Protein AF-A0A0F2RIY2-F1 (afdb_monomer_lite)

Foldseek 3Di:
DAEEEEDDPVCVVVLVVLVCVLLVDDGFYWYQDPVRWIWTQDAPDPPGDGDTDTDDDPDAQLYEYAYEDPTDDDDDDPVRQYHYDDNVVLSVVRPPDDPPCSLLSVLVSRDGALVVLVVLVPDAFAELVRQDQQAAEEEEEAPLLCRLLVLLLVCQQSVHASQRHYHYHYQCSCSRVVSDPRYLAYAYGDEQVLVVLVLVVVLQVLVCVVVPPPARPANASVSCVVVPVLCPQLVDVSNPNLPVVVSVCVCVSNVHHYDYLVVCLVPVLVVVVVRCVSSSYDTDSVSSVVSCVCSPLVRVCVNQCPDPGPSVVCVVSVSRDPSDGPPSVVGDDPVSVVCCCVSNVVVCVVVVNNVD

Structure (mmCIF, N/CA/C/O backbone):
data_AF-A0A0F2RIY2-F1
#
_entry.id   AF-A0A0F2RIY2-F1
#
loop_
_atom_site.group_PDB
_atom_site.id
_atom_site.type_symbol
_atom_site.label_atom_id
_atom_site.label_alt_id
_atom_site.label_comp_id
_atom_site.label_asym_id
_atom_site.label_entity_id
_atom_site.label_seq_id
_ato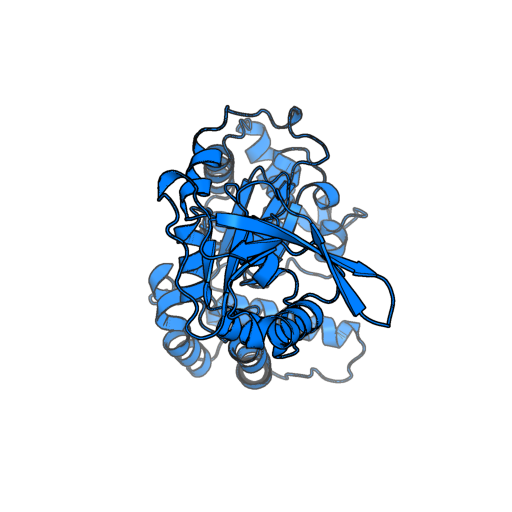m_site.pdbx_PDB_ins_code
_atom_site.Cartn_x
_atom_site.Cartn_y
_atom_site.Cartn_z
_atom_site.occupancy
_atom_site.B_iso_or_equiv
_atom_site.auth_seq_id
_atom_site.auth_comp_id
_atom_site.auth_asym_id
_atom_site.auth_atom_id
_atom_site.pdbx_PDB_model_num
ATOM 1 N N . MET A 1 1 ? 6.323 10.392 25.628 1.00 63.00 1 MET A N 1
ATOM 2 C CA . MET A 1 1 ? 7.586 10.247 24.893 1.00 63.00 1 MET A CA 1
ATOM 3 C C . MET A 1 1 ? 8.475 11.465 25.078 1.00 63.00 1 MET A C 1
ATOM 5 O O . MET A 1 1 ? 8.542 12.361 24.239 1.00 63.00 1 MET A O 1
ATOM 9 N N . ASN A 1 2 ? 9.140 11.476 26.222 1.00 77.25 2 ASN A N 1
ATOM 10 C CA . ASN A 1 2 ? 10.294 12.297 26.526 1.00 77.25 2 ASN A CA 1
ATOM 11 C C . ASN A 1 2 ? 11.551 11.587 26.002 1.00 77.25 2 ASN A C 1
ATOM 13 O O . ASN A 1 2 ? 11.594 10.355 25.934 1.00 77.25 2 ASN A O 1
ATOM 17 N N . ILE A 1 3 ? 12.571 12.364 25.642 1.00 78.56 3 ILE A N 1
ATOM 18 C CA . ILE A 1 3 ? 13.894 11.821 25.330 1.00 78.56 3 ILE A CA 1
ATOM 19 C C . ILE A 1 3 ? 14.746 11.976 26.581 1.00 78.56 3 ILE A C 1
ATOM 21 O O . ILE A 1 3 ? 15.060 13.091 27.008 1.00 78.56 3 ILE A O 1
ATOM 25 N N . TYR A 1 4 ? 15.107 10.836 27.145 1.00 84.12 4 TYR A N 1
ATOM 26 C CA . TYR A 1 4 ? 16.127 10.716 28.158 1.00 84.12 4 TYR A CA 1
ATOM 27 C C . TYR A 1 4 ? 17.476 10.428 27.500 1.00 84.12 4 TYR A C 1
ATOM 29 O O . TYR A 1 4 ? 17.550 9.864 26.405 1.00 84.12 4 TYR A O 1
ATOM 37 N N . PHE A 1 5 ? 18.564 10.782 28.167 1.00 86.56 5 PHE A N 1
ATOM 38 C CA . PHE A 1 5 ? 19.889 10.360 27.743 1.00 86.56 5 PHE A CA 1
ATOM 39 C C . PHE A 1 5 ? 20.813 10.106 28.933 1.00 86.56 5 PHE A C 1
ATOM 41 O O . PHE A 1 5 ? 20.661 10.708 29.997 1.00 86.56 5 PHE A O 1
ATOM 48 N N . VAL A 1 6 ? 21.780 9.219 28.725 1.00 86.06 6 VAL A N 1
ATOM 49 C CA . VAL A 1 6 ? 22.898 8.950 29.628 1.00 86.06 6 VAL A CA 1
ATOM 50 C C . VAL A 1 6 ? 24.172 9.276 28.870 1.00 86.06 6 VAL A C 1
ATOM 52 O O . VAL A 1 6 ? 24.377 8.798 27.754 1.00 86.06 6 VAL A O 1
ATOM 55 N N . ALA A 1 7 ? 25.010 10.116 29.460 1.00 86.50 7 ALA A N 1
ATOM 56 C CA . ALA A 1 7 ? 26.293 10.500 28.896 1.00 86.50 7 ALA A CA 1
ATOM 57 C C . ALA A 1 7 ? 27.305 10.741 30.024 1.00 86.50 7 ALA A C 1
ATOM 59 O O . ALA A 1 7 ? 26.889 11.217 31.094 1.00 86.50 7 ALA A O 1
ATOM 60 N N . PRO A 1 8 ? 28.601 10.476 29.781 1.00 85.69 8 PRO A N 1
ATOM 61 C CA . PRO A 1 8 ? 29.679 10.938 30.651 1.00 85.69 8 PRO A CA 1
ATOM 62 C C . PRO A 1 8 ? 29.600 12.459 30.864 1.00 85.69 8 PRO A C 1
ATOM 64 O O . PRO A 1 8 ? 29.191 13.193 29.958 1.00 85.69 8 PRO A O 1
ATOM 67 N N . ASP A 1 9 ? 29.948 12.942 32.061 1.00 83.38 9 ASP A N 1
ATOM 68 C CA . ASP A 1 9 ? 29.874 14.375 32.402 1.00 83.38 9 ASP A CA 1
ATOM 69 C C . ASP A 1 9 ? 30.712 15.247 31.456 1.00 83.38 9 ASP A C 1
ATOM 71 O O . ASP A 1 9 ? 30.283 16.325 31.040 1.00 83.38 9 ASP A O 1
ATOM 75 N N . ASP A 1 10 ? 31.883 14.755 31.063 1.00 85.00 10 ASP A N 1
ATOM 76 C CA . ASP A 1 10 ? 32.810 15.416 30.148 1.00 85.00 10 ASP A CA 1
ATOM 77 C C . ASP A 1 10 ? 32.304 15.450 28.694 1.00 85.00 10 ASP A C 1
ATOM 79 O O . ASP A 1 10 ? 32.642 16.367 27.943 1.00 85.00 10 ASP A O 1
ATOM 83 N N . GLU A 1 11 ? 31.412 14.534 28.305 1.00 83.50 11 GLU A N 1
ATOM 84 C CA . GLU A 1 11 ? 30.790 14.502 26.974 1.00 83.50 11 GLU A CA 1
ATOM 85 C C . GLU A 1 11 ? 29.433 15.220 26.889 1.00 83.50 11 GLU A C 1
ATOM 87 O O . GLU A 1 11 ? 28.883 15.385 25.792 1.00 83.50 11 GLU A O 1
ATOM 92 N N . LEU A 1 12 ? 28.878 15.674 28.018 1.00 82.25 12 LEU A N 1
ATOM 93 C CA . LEU A 1 12 ? 27.508 16.187 28.117 1.00 82.25 12 LEU A CA 1
ATOM 94 C C . LEU A 1 12 ? 27.183 17.251 27.055 1.00 82.25 12 LEU A C 1
ATOM 96 O O . LEU A 1 12 ? 26.175 17.169 26.350 1.00 82.25 12 LEU A O 1
ATOM 100 N N . HIS A 1 13 ? 28.065 18.235 26.895 1.00 80.69 13 HIS A N 1
ATOM 101 C CA . HIS A 1 13 ? 27.893 19.328 25.939 1.00 80.69 13 HIS A CA 1
ATOM 102 C C . HIS A 1 13 ? 27.889 18.845 24.476 1.00 80.69 13 HIS A C 1
ATOM 104 O O . HIS A 1 13 ? 27.082 19.315 23.668 1.00 80.69 13 HIS A O 1
ATOM 110 N N . VAL A 1 14 ? 28.738 17.867 24.136 1.00 82.19 14 VAL A N 1
ATOM 111 C CA . VAL A 1 14 ? 28.813 17.264 22.796 1.00 82.19 14 VAL A CA 1
ATOM 112 C C . VAL A 1 14 ? 27.545 16.473 22.499 1.00 82.19 14 VAL A C 1
ATOM 114 O O . VAL A 1 14 ? 26.964 16.607 21.419 1.00 82.19 14 VAL A O 1
ATOM 117 N N . VAL A 1 15 ? 27.095 15.659 23.455 1.00 82.44 15 VAL A N 1
ATOM 118 C CA . VAL A 1 15 ? 25.881 14.847 23.328 1.00 82.44 15 VAL A CA 1
ATOM 119 C C . VAL A 1 15 ? 24.657 15.732 23.116 1.00 82.44 15 VAL A C 1
ATOM 121 O O . VAL A 1 15 ? 23.913 15.525 22.155 1.00 82.44 15 VAL A O 1
ATOM 124 N N . LEU A 1 16 ? 24.487 16.771 23.934 1.00 81.62 16 LEU A N 1
ATOM 125 C CA . LEU A 1 16 ? 23.381 17.722 23.806 1.00 81.62 16 LEU A CA 1
ATOM 126 C C . LEU A 1 16 ? 23.384 18.433 22.448 1.00 81.62 16 LEU A C 1
ATOM 128 O O . LEU A 1 16 ? 22.344 18.516 21.787 1.00 81.62 16 LEU A O 1
ATOM 132 N N . ALA A 1 17 ? 24.553 18.896 21.991 1.00 79.88 17 ALA A N 1
ATOM 133 C CA . ALA A 1 17 ? 24.694 19.524 20.680 1.00 79.88 17 ALA A CA 1
ATOM 134 C C . ALA A 1 17 ? 24.293 18.568 19.542 1.00 79.88 17 ALA A C 1
ATOM 136 O O . ALA A 1 17 ? 23.585 18.970 18.614 1.00 79.88 17 ALA A O 1
ATOM 137 N N . ARG A 1 18 ? 24.679 17.288 19.635 1.00 80.88 18 ARG A N 1
ATOM 138 C CA . ARG A 1 18 ? 24.324 16.259 18.647 1.00 80.88 18 ARG A CA 1
ATOM 139 C C . ARG A 1 18 ? 22.831 15.941 18.651 1.00 80.88 18 ARG A C 1
ATOM 141 O O . ARG A 1 18 ? 22.234 15.906 17.576 1.00 80.88 18 ARG A O 1
ATOM 148 N N . ILE A 1 19 ? 22.219 15.742 19.823 1.00 78.12 19 ILE A N 1
ATOM 149 C CA . ILE A 1 19 ? 20.773 15.480 19.934 1.00 78.12 19 ILE A CA 1
ATOM 150 C C . ILE A 1 19 ? 19.999 16.641 19.310 1.00 78.12 19 ILE A C 1
ATOM 152 O O . ILE A 1 19 ? 19.115 16.426 18.483 1.00 78.12 19 ILE A O 1
ATOM 156 N N . ARG A 1 20 ? 20.375 17.883 19.628 1.00 73.06 20 ARG A N 1
ATOM 157 C CA . ARG A 1 20 ? 19.725 19.072 19.072 1.00 73.06 20 ARG A CA 1
ATOM 158 C C . ARG A 1 20 ? 19.886 19.169 17.560 1.00 73.06 20 ARG A C 1
ATOM 160 O O . ARG A 1 20 ? 18.904 19.409 16.859 1.00 73.06 20 ARG A O 1
ATOM 167 N N . SER A 1 21 ? 21.104 18.968 17.059 1.00 74.69 21 SER A N 1
ATOM 168 C CA . SER A 1 21 ? 21.373 19.004 15.621 1.00 74.69 21 SER A CA 1
ATOM 169 C C . SER A 1 21 ? 20.563 17.954 14.859 1.00 74.69 21 SER A C 1
ATOM 171 O O . SER A 1 21 ? 20.193 18.201 13.715 1.00 74.69 21 SER A O 1
ATOM 173 N N . ALA A 1 22 ? 20.293 16.801 15.472 1.00 68.81 22 ALA A N 1
ATOM 174 C CA . ALA A 1 22 ? 19.518 15.728 14.860 1.00 68.81 22 ALA A CA 1
ATOM 175 C C . ALA A 1 22 ? 17.999 15.948 14.959 1.00 68.81 22 ALA A C 1
ATOM 177 O O . ALA A 1 22 ? 17.273 15.668 14.009 1.00 68.81 22 ALA A O 1
ATOM 178 N N . VAL A 1 23 ? 17.502 16.434 16.100 1.00 69.06 23 VAL A N 1
ATOM 179 C CA . VAL A 1 23 ? 16.058 16.511 16.385 1.00 69.06 23 VAL A CA 1
ATOM 180 C C . VAL A 1 23 ? 15.434 17.830 15.897 1.00 69.06 23 VAL A C 1
ATOM 182 O O . VAL A 1 23 ? 14.224 17.892 15.679 1.00 69.06 23 VAL A O 1
ATOM 185 N N . GLY A 1 24 ? 16.232 18.880 15.674 1.00 59.81 24 GLY A N 1
ATOM 186 C CA . GLY A 1 24 ? 15.825 20.131 15.013 1.00 59.81 24 GLY A CA 1
ATOM 187 C C . GLY A 1 24 ? 14.912 21.067 15.823 1.00 59.81 24 GLY A C 1
ATOM 188 O O . GLY A 1 24 ? 14.848 22.255 15.518 1.00 59.81 24 GLY A O 1
ATOM 189 N N . VAL A 1 25 ? 14.241 20.570 16.867 1.00 60.16 25 VAL A N 1
ATOM 190 C CA . VAL A 1 25 ? 13.490 21.353 17.870 1.00 60.16 25 VAL A CA 1
ATOM 191 C C . VAL A 1 25 ? 14.278 21.478 19.179 1.00 60.16 25 VAL A C 1
ATOM 193 O O . VAL A 1 25 ? 15.332 20.866 19.334 1.00 60.16 25 VAL A O 1
ATOM 196 N N . HIS A 1 26 ? 13.773 22.285 20.117 1.00 62.69 26 HIS A N 1
ATOM 197 C CA . HIS A 1 26 ? 14.214 22.342 21.515 1.00 62.69 26 HIS A CA 1
ATOM 198 C C . HIS A 1 26 ? 13.363 21.380 22.371 1.00 62.69 26 HIS A C 1
ATOM 200 O O . HIS A 1 26 ? 12.489 21.852 23.099 1.00 62.69 26 HIS A O 1
ATOM 206 N N . PRO A 1 27 ? 13.505 20.041 22.260 1.00 64.19 27 PRO A N 1
ATOM 207 C CA . PRO A 1 27 ? 12.789 19.156 23.163 1.00 64.19 27 PRO A CA 1
ATOM 208 C C . PRO A 1 27 ? 13.292 19.388 24.589 1.00 64.19 27 PRO A C 1
ATOM 210 O O . PRO A 1 27 ? 14.480 19.635 24.803 1.00 64.19 27 PRO A O 1
ATOM 213 N N . THR A 1 28 ? 12.400 19.264 25.566 1.00 70.06 28 THR A N 1
ATOM 214 C CA . THR A 1 28 ? 12.807 19.090 26.959 1.00 70.06 28 THR A CA 1
ATOM 215 C C . THR A 1 28 ? 13.590 17.781 27.049 1.00 70.06 28 THR A C 1
ATOM 217 O O . THR A 1 28 ? 13.008 16.701 26.939 1.00 70.06 28 THR A O 1
ATOM 220 N N . LEU A 1 29 ? 14.913 17.877 27.178 1.00 78.00 29 LEU A N 1
ATOM 221 C CA . LEU A 1 29 ? 15.785 16.722 27.357 1.00 78.00 29 LEU A CA 1
ATOM 222 C C . LEU A 1 29 ? 15.899 16.408 28.842 1.00 78.00 29 LEU A C 1
ATOM 224 O O . LEU A 1 29 ? 15.966 17.315 29.675 1.00 78.00 29 LEU A O 1
ATOM 228 N N . ARG A 1 30 ? 15.915 15.116 29.159 1.00 82.69 30 ARG A N 1
ATOM 229 C CA . ARG A 1 30 ? 16.063 14.628 30.528 1.00 82.69 30 ARG A CA 1
ATOM 230 C C . ARG A 1 30 ? 17.347 13.818 30.625 1.00 82.69 30 ARG A C 1
ATOM 232 O O . ARG A 1 30 ? 17.564 12.918 29.820 1.00 82.69 30 ARG A O 1
ATOM 239 N N . ARG A 1 31 ? 18.224 14.128 31.569 1.00 83.81 31 ARG A N 1
ATOM 240 C CA . ARG A 1 31 ? 19.428 13.325 31.799 1.00 83.81 31 ARG A CA 1
ATOM 241 C C . ARG A 1 31 ? 19.140 12.289 32.877 1.00 83.81 31 ARG A C 1
ATOM 243 O O . ARG A 1 31 ? 18.473 12.603 33.858 1.00 83.81 31 ARG A O 1
ATOM 250 N N . ILE A 1 32 ? 19.625 11.066 32.690 1.00 80.81 32 ILE A N 1
ATOM 251 C CA . ILE A 1 32 ? 19.684 10.054 33.748 1.00 80.81 32 ILE A CA 1
ATOM 252 C C . ILE A 1 32 ? 21.134 9.979 34.214 1.00 80.81 32 ILE A C 1
ATOM 254 O O . ILE A 1 32 ? 22.044 9.785 33.405 1.00 80.81 32 ILE A O 1
ATOM 258 N N . THR A 1 33 ? 21.334 10.169 35.511 1.00 77.31 33 THR A N 1
ATOM 259 C CA . THR A 1 33 ? 22.638 10.043 36.167 1.00 77.31 33 THR A CA 1
ATOM 260 C C . THR A 1 33 ? 22.757 8.686 36.863 1.00 77.31 33 THR A C 1
ATOM 262 O O . THR A 1 33 ? 21.753 8.013 37.102 1.00 77.31 33 THR A O 1
ATOM 265 N N . LEU A 1 34 ? 23.983 8.294 37.222 1.00 65.69 34 LEU A N 1
ATOM 266 C CA . LEU A 1 34 ? 24.271 7.066 37.982 1.00 65.69 34 LEU A CA 1
ATOM 267 C C . LEU A 1 34 ? 23.514 6.991 39.318 1.00 65.69 34 LEU A C 1
ATOM 269 O O . LEU A 1 34 ? 23.176 5.909 39.779 1.00 65.69 34 LEU A O 1
ATOM 273 N N . CYS A 1 35 ? 23.185 8.138 39.913 1.00 64.19 35 CYS A N 1
ATOM 274 C CA . CYS A 1 35 ? 22.426 8.213 41.160 1.00 64.19 35 CYS A CA 1
ATOM 275 C C . CYS A 1 35 ? 20.901 8.124 40.955 1.00 64.19 35 CYS A C 1
ATOM 277 O O . CYS A 1 35 ? 20.154 8.449 41.874 1.00 64.19 35 CYS A O 1
ATOM 279 N N . ALA A 1 36 ? 20.431 7.763 39.751 1.00 56.34 36 ALA A N 1
ATOM 280 C CA . ALA A 1 36 ? 19.021 7.788 39.346 1.00 56.34 36 ALA A CA 1
ATOM 281 C C . ALA A 1 36 ? 18.339 9.165 39.497 1.00 56.34 36 ALA A C 1
ATOM 283 O O . ALA A 1 36 ? 17.114 9.271 39.461 1.00 56.34 36 ALA A O 1
ATOM 284 N N . ILE A 1 37 ? 19.125 10.241 39.617 1.00 55.78 37 ILE A N 1
ATOM 285 C CA . ILE A 1 37 ? 18.607 11.606 39.606 1.00 55.78 37 ILE A CA 1
ATOM 286 C C . ILE A 1 37 ? 18.277 11.930 38.155 1.00 55.78 37 ILE A C 1
ATOM 288 O O . ILE A 1 37 ? 19.155 11.915 37.283 1.00 55.78 37 ILE A O 1
ATOM 292 N N . HIS A 1 38 ? 17.000 12.190 37.901 1.00 60.84 38 HIS A N 1
ATOM 293 C CA . HIS A 1 38 ? 16.549 12.702 36.624 1.00 60.84 38 HIS A CA 1
ATOM 294 C C . HIS A 1 38 ? 16.730 14.217 36.634 1.00 60.84 38 HIS A C 1
ATOM 296 O O . HIS A 1 38 ? 16.168 14.914 37.477 1.00 60.84 38 HIS A O 1
ATOM 302 N N . GLU A 1 39 ? 17.490 14.734 35.682 1.00 68.06 39 GLU A N 1
ATOM 303 C CA . GLU A 1 39 ? 17.729 16.168 35.552 1.00 68.06 39 GLU A CA 1
ATOM 304 C C . GLU A 1 39 ? 16.980 16.704 34.334 1.00 68.06 39 GLU A C 1
ATOM 306 O O . GLU A 1 39 ? 17.072 16.127 33.246 1.00 68.06 39 GLU A O 1
ATOM 311 N N . TYR A 1 40 ? 16.267 17.823 34.467 1.00 57.59 40 TYR A N 1
ATOM 312 C CA . TYR A 1 40 ? 15.877 18.590 33.285 1.00 57.59 40 TYR A CA 1
ATOM 313 C C . TYR A 1 40 ? 17.084 19.344 32.758 1.00 57.59 40 TYR A C 1
ATOM 315 O O . TYR A 1 40 ? 17.776 20.014 33.518 1.00 57.59 40 TYR A O 1
ATOM 323 N N . VAL A 1 41 ? 17.273 19.297 31.444 1.00 60.44 41 VAL A N 1
ATOM 324 C CA . VAL A 1 41 ? 18.208 20.171 30.744 1.00 60.44 41 VAL A CA 1
ATOM 325 C C . VAL A 1 41 ? 17.385 21.246 30.044 1.00 60.44 41 VAL A C 1
ATOM 327 O O . VAL A 1 41 ? 16.828 21.016 28.966 1.00 60.44 41 VAL A O 1
ATOM 330 N N . VAL A 1 42 ? 17.276 22.418 30.676 1.00 58.97 42 VAL A N 1
ATOM 331 C CA . VAL A 1 42 ? 16.652 23.603 30.067 1.00 58.97 42 VAL A CA 1
ATOM 332 C C . VAL A 1 42 ? 17.748 24.474 29.464 1.00 58.97 42 VAL A C 1
ATOM 334 O O . VAL A 1 42 ? 18.775 24.720 30.095 1.00 58.97 42 VAL A O 1
ATOM 337 N N . TRP A 1 43 ? 17.546 24.905 28.219 1.00 60.97 43 TRP A N 1
ATOM 338 C CA . TRP A 1 43 ? 18.510 25.718 27.479 1.00 60.97 43 TRP A CA 1
ATOM 339 C C . TRP A 1 43 ? 17.940 27.118 27.260 1.00 60.97 43 TRP A C 1
ATOM 341 O O . TRP A 1 43 ? 16.990 27.282 26.490 1.00 60.97 43 TRP A O 1
ATOM 351 N N . GLU A 1 44 ? 18.519 28.127 27.910 1.00 55.91 44 GLU A N 1
ATOM 352 C CA . GLU A 1 44 ? 18.109 29.520 27.714 1.00 55.91 44 GLU A CA 1
ATOM 353 C C . GLU A 1 44 ? 18.926 30.198 26.598 1.00 55.91 44 GLU A C 1
ATOM 355 O O . GLU A 1 44 ? 20.144 30.378 26.681 1.00 55.91 44 GLU A O 1
ATOM 360 N N . GLY A 1 45 ? 18.234 30.606 25.528 1.00 56.34 45 GLY A N 1
ATOM 361 C CA . GLY A 1 45 ? 18.763 31.503 24.495 1.00 56.34 45 GLY A CA 1
ATOM 362 C C . GLY A 1 45 ? 19.847 30.923 23.573 1.00 56.34 45 GLY A C 1
ATOM 363 O O . GLY A 1 45 ? 20.173 29.741 23.594 1.00 56.34 45 GLY A O 1
ATOM 364 N N . ARG A 1 46 ? 20.414 31.773 22.702 1.00 51.41 46 ARG A N 1
ATOM 365 C CA . ARG A 1 46 ? 21.491 31.408 21.749 1.00 51.41 46 ARG A CA 1
ATOM 366 C C . ARG A 1 46 ? 22.889 31.309 22.399 1.00 51.41 46 ARG A C 1
ATOM 368 O O . ARG A 1 46 ? 23.862 31.148 21.672 1.00 51.41 46 ARG A O 1
ATOM 375 N N . GLY A 1 47 ? 22.975 31.384 23.731 1.00 56.81 47 GLY A N 1
ATOM 376 C CA . GLY A 1 47 ? 24.223 31.409 24.511 1.00 56.81 47 GLY A CA 1
ATOM 377 C C . GLY A 1 47 ? 24.388 30.283 25.541 1.00 56.81 47 GLY A C 1
ATOM 378 O O . GLY A 1 47 ? 25.456 30.179 26.127 1.00 56.81 47 GLY A O 1
ATOM 379 N N . GLY A 1 48 ? 23.382 29.419 25.723 1.00 56.41 48 GLY A N 1
ATOM 380 C CA . GLY A 1 48 ? 23.564 28.065 26.246 1.00 56.41 48 GLY A CA 1
ATOM 381 C C . GLY A 1 48 ? 23.994 27.920 27.701 1.00 56.41 48 GLY A C 1
ATOM 382 O O . GLY A 1 48 ? 24.927 27.170 27.977 1.00 56.41 48 GLY A O 1
ATOM 383 N N . ILE A 1 49 ? 23.277 28.544 28.634 1.00 55.03 49 ILE A N 1
ATOM 384 C CA . ILE A 1 49 ? 23.317 28.065 30.018 1.00 55.03 49 ILE A CA 1
ATOM 385 C C . ILE A 1 49 ? 22.440 26.812 30.085 1.00 55.03 49 ILE A C 1
ATOM 387 O O . ILE A 1 49 ? 21.252 26.854 29.762 1.00 55.03 49 ILE A O 1
ATOM 391 N N . VAL A 1 50 ? 23.057 25.686 30.446 1.00 60.03 50 VAL A N 1
ATOM 392 C CA . VAL A 1 50 ? 22.350 24.458 30.811 1.00 60.03 50 VAL A CA 1
ATOM 393 C C . VAL A 1 50 ? 21.925 24.617 32.262 1.00 60.03 50 VAL A C 1
ATOM 395 O O . VAL A 1 50 ? 22.767 24.567 33.156 1.00 60.03 50 VAL A O 1
ATOM 398 N N . GLN A 1 51 ? 20.634 24.828 32.499 1.00 63.38 51 GLN A N 1
ATOM 399 C CA . GLN A 1 51 ? 20.106 24.724 33.851 1.00 63.38 51 GLN A CA 1
ATOM 400 C C . GLN A 1 51 ? 19.742 23.267 34.111 1.00 63.38 51 GLN A C 1
ATOM 402 O O . GLN A 1 51 ? 18.899 22.703 33.411 1.00 63.38 51 GLN A O 1
ATOM 407 N N . ILE A 1 52 ? 20.405 22.684 35.109 1.00 63.44 52 ILE A N 1
ATOM 408 C CA . ILE A 1 52 ? 20.086 21.375 35.669 1.00 63.44 52 ILE A CA 1
ATOM 409 C C . ILE A 1 52 ? 19.013 21.597 36.731 1.00 63.44 52 ILE A C 1
ATOM 411 O O . ILE A 1 52 ? 19.264 22.270 37.731 1.00 63.44 52 ILE A O 1
ATOM 415 N N . ILE A 1 53 ? 17.812 21.067 36.504 1.00 65.31 53 ILE A N 1
ATOM 416 C CA . ILE A 1 53 ? 16.750 21.061 37.518 1.00 65.31 53 ILE A CA 1
ATOM 417 C C . ILE A 1 53 ? 16.635 19.628 38.051 1.00 65.31 53 ILE A C 1
ATOM 419 O O . ILE A 1 53 ? 16.374 18.734 37.238 1.00 65.31 53 ILE A O 1
ATOM 423 N N . PRO A 1 54 ? 16.840 19.392 39.361 1.00 68.94 54 PRO A N 1
ATOM 424 C CA . PRO A 1 54 ? 16.660 18.071 39.957 1.00 68.94 54 PRO A CA 1
ATOM 425 C C . PRO A 1 54 ? 15.189 17.616 39.891 1.00 68.94 54 PRO A C 1
ATOM 427 O O . PRO A 1 54 ? 14.291 18.412 39.617 1.00 68.94 54 PRO A O 1
ATOM 430 N N . ASP A 1 55 ? 14.952 16.329 40.148 1.00 72.75 55 ASP A N 1
ATOM 431 C CA . ASP A 1 55 ? 13.624 15.707 40.277 1.00 72.75 55 ASP A CA 1
ATOM 432 C C . ASP A 1 55 ? 12.772 15.647 38.994 1.00 72.75 55 ASP A C 1
ATOM 434 O O . ASP A 1 55 ? 11.546 15.803 39.021 1.00 72.75 55 ASP A O 1
ATOM 438 N N . ALA A 1 56 ? 13.380 15.373 37.835 1.00 70.44 56 ALA A N 1
ATOM 439 C CA . ALA A 1 56 ? 12.578 14.983 36.678 1.00 70.44 56 ALA A CA 1
ATOM 440 C C . ALA A 1 56 ? 11.799 13.668 36.950 1.00 70.44 56 ALA A C 1
ATOM 442 O O . ALA A 1 56 ? 12.254 12.789 37.684 1.00 70.44 56 ALA A O 1
ATOM 443 N N . PRO A 1 57 ? 10.603 13.500 36.359 1.00 75.62 57 PRO A N 1
ATOM 444 C CA . PRO A 1 57 ? 9.847 12.266 36.491 1.00 75.62 57 PRO A CA 1
ATOM 445 C C . PRO A 1 57 ? 10.663 11.082 35.962 1.00 75.62 57 PRO A C 1
ATOM 447 O O . PRO A 1 57 ? 11.376 11.252 34.958 1.00 75.62 57 PRO A O 1
ATOM 450 N N . PRO A 1 58 ? 10.518 9.885 36.550 1.00 75.12 58 PRO A N 1
ATOM 451 C CA . PRO A 1 58 ? 11.109 8.685 35.984 1.00 75.12 58 PRO A CA 1
ATOM 452 C C . PRO A 1 58 ? 10.582 8.424 34.564 1.00 75.12 58 PRO A C 1
ATOM 454 O O . PRO A 1 58 ? 9.454 8.825 34.248 1.00 75.12 58 PRO A O 1
ATOM 457 N N . PRO A 1 59 ? 11.387 7.792 33.688 1.00 73.81 59 PRO A N 1
ATOM 458 C CA . PRO A 1 59 ? 10.943 7.390 32.363 1.00 73.81 59 PRO A CA 1
ATOM 459 C C . PRO A 1 59 ? 9.696 6.516 32.462 1.00 73.81 59 PRO A C 1
ATOM 461 O O . PRO A 1 59 ? 9.627 5.603 33.285 1.00 73.81 59 PRO A O 1
ATOM 464 N N . MET A 1 60 ? 8.713 6.789 31.612 1.00 73.56 60 MET A N 1
ATOM 465 C CA . MET A 1 60 ? 7.501 5.981 31.513 1.00 73.56 60 MET A CA 1
ATOM 466 C C . MET A 1 60 ? 7.572 5.031 30.316 1.00 73.56 60 MET A C 1
ATOM 468 O O . MET A 1 60 ? 8.360 5.229 29.388 1.00 73.56 60 MET A O 1
ATOM 472 N N . ALA A 1 61 ? 6.677 4.039 30.285 1.00 58.09 61 ALA A N 1
ATOM 473 C CA . ALA A 1 61 ? 6.414 3.269 29.073 1.00 58.09 61 ALA A CA 1
ATOM 474 C C . ALA A 1 61 ? 6.125 4.244 27.916 1.00 58.09 61 ALA A C 1
ATOM 476 O O . ALA A 1 61 ? 5.274 5.124 28.068 1.00 58.09 61 ALA A O 1
ATOM 477 N N . SER A 1 62 ? 6.834 4.099 26.787 1.00 57.75 62 SER A N 1
ATOM 478 C CA . SER A 1 62 ? 6.912 5.025 25.628 1.00 57.75 62 SER A CA 1
ATOM 479 C C . SER A 1 62 ? 8.016 6.092 25.640 1.00 57.75 62 SER A C 1
ATOM 481 O O . SER A 1 62 ? 8.114 6.848 24.672 1.00 57.75 62 SER A O 1
ATOM 483 N N . ASP A 1 63 ? 8.845 6.191 26.680 1.00 71.69 63 ASP A N 1
ATOM 484 C CA . ASP A 1 63 ? 10.010 7.084 26.685 1.00 71.69 63 ASP A CA 1
ATOM 485 C C . ASP A 1 63 ? 11.273 6.373 26.167 1.00 71.69 63 ASP A C 1
ATOM 487 O O . ASP A 1 63 ? 11.383 5.146 26.210 1.00 71.69 63 ASP A O 1
ATOM 491 N N . VAL A 1 64 ? 12.240 7.148 25.661 1.00 74.25 64 VAL A N 1
ATOM 492 C CA . VAL A 1 64 ? 13.484 6.612 25.080 1.00 74.25 64 VAL A CA 1
ATOM 493 C C . VAL A 1 64 ? 14.698 7.180 25.773 1.00 74.25 64 VAL A C 1
ATOM 495 O O . VAL A 1 64 ? 14.800 8.389 25.938 1.00 74.25 64 VAL A O 1
ATOM 498 N N . ILE A 1 65 ? 15.627 6.299 26.129 1.00 81.94 65 ILE A N 1
ATOM 499 C CA . ILE A 1 65 ? 16.921 6.599 26.723 1.00 81.94 65 ILE A CA 1
ATOM 500 C C . ILE A 1 65 ? 18.016 6.370 25.684 1.00 81.94 65 ILE A C 1
ATOM 502 O O . ILE A 1 65 ? 18.252 5.254 25.218 1.00 81.94 65 ILE A O 1
ATOM 506 N N . LEU A 1 66 ? 18.716 7.447 25.344 1.00 83.12 66 LEU A N 1
ATOM 507 C CA . LEU A 1 66 ? 19.896 7.424 24.487 1.00 83.12 66 LEU A CA 1
ATOM 508 C C . LEU A 1 66 ? 21.159 7.274 25.348 1.00 83.12 66 LEU A C 1
ATOM 510 O O . LEU A 1 66 ? 21.458 8.164 26.137 1.00 83.12 66 LEU A O 1
ATOM 514 N N . VAL A 1 67 ? 21.918 6.192 25.193 1.00 83.38 67 VAL A N 1
ATOM 515 C CA . VAL A 1 67 ? 23.171 5.963 25.940 1.00 83.38 67 VAL A CA 1
ATOM 516 C C . VAL A 1 67 ? 24.373 6.308 25.063 1.00 83.38 67 VAL A C 1
ATOM 518 O O . VAL A 1 67 ? 24.488 5.792 23.951 1.00 83.38 67 VAL A O 1
ATOM 521 N N . PHE A 1 68 ? 25.257 7.186 25.535 1.00 83.50 68 PHE A N 1
ATOM 522 C CA . PHE A 1 68 ? 26.422 7.677 24.792 1.00 83.50 68 PHE A CA 1
ATOM 523 C C . PHE A 1 68 ? 27.746 7.232 25.418 1.00 83.50 68 PHE A C 1
ATOM 525 O O . PHE A 1 68 ? 27.857 7.133 26.636 1.00 83.50 68 PHE A O 1
ATOM 532 N N . GLY A 1 69 ? 28.752 7.020 24.564 1.00 84.06 69 GLY A N 1
ATOM 533 C CA . GLY A 1 69 ? 30.096 6.619 24.984 1.00 84.06 69 GLY A CA 1
ATOM 534 C C . GLY A 1 69 ? 30.091 5.287 25.733 1.00 84.06 69 GLY A C 1
ATOM 535 O O . GLY A 1 69 ? 29.296 4.399 25.420 1.00 84.06 69 GLY A O 1
ATOM 536 N N . ASP A 1 70 ? 30.949 5.197 26.745 1.00 80.31 70 ASP A N 1
ATOM 537 C CA . ASP A 1 70 ? 31.038 4.055 27.662 1.00 80.31 70 ASP A CA 1
ATOM 538 C C . ASP A 1 70 ? 30.153 4.239 28.906 1.00 80.31 70 ASP A C 1
ATOM 540 O O . ASP A 1 70 ? 30.391 3.620 29.943 1.00 80.31 70 ASP A O 1
ATOM 544 N N . ALA A 1 71 ? 29.139 5.112 28.836 1.00 78.56 71 ALA A N 1
ATOM 545 C CA . ALA A 1 71 ? 28.240 5.313 29.960 1.00 78.56 71 ALA A CA 1
ATOM 546 C C . ALA A 1 71 ? 27.532 4.010 30.343 1.00 78.56 71 ALA A C 1
ATOM 548 O O . ALA A 1 71 ? 27.046 3.261 29.487 1.00 78.56 71 ALA A O 1
ATOM 549 N N . GLU A 1 72 ? 27.444 3.774 31.650 1.00 77.12 72 GLU A N 1
ATOM 550 C CA . GLU A 1 72 ? 26.746 2.618 32.186 1.00 77.12 72 GLU A CA 1
ATOM 551 C C . GLU A 1 72 ? 25.280 2.652 31.751 1.00 77.12 72 GLU A C 1
ATOM 553 O O . GLU A 1 72 ? 24.599 3.683 31.810 1.00 77.12 72 GLU A O 1
ATOM 558 N N . ARG A 1 73 ? 24.798 1.514 31.247 1.00 73.94 73 ARG A N 1
ATOM 559 C CA . ARG A 1 73 ? 23.397 1.401 30.859 1.00 73.94 73 ARG A CA 1
ATOM 560 C C . ARG A 1 73 ? 22.567 1.424 32.135 1.00 73.94 73 ARG A C 1
ATOM 562 O O . ARG A 1 73 ? 22.860 0.637 33.029 1.00 73.94 73 ARG A O 1
ATOM 569 N N . PRO A 1 74 ? 21.534 2.274 32.216 1.00 70.12 74 PRO A N 1
ATOM 570 C CA . PRO A 1 74 ? 20.694 2.291 33.396 1.00 70.12 74 PRO A CA 1
ATOM 571 C C . PRO A 1 74 ? 20.043 0.917 33.544 1.00 70.12 74 PRO A C 1
ATOM 573 O O . PRO A 1 74 ? 19.588 0.335 32.553 1.00 70.12 74 PRO A O 1
ATOM 576 N N . GLU A 1 75 ? 20.001 0.399 34.768 1.00 62.78 75 GLU A N 1
ATOM 577 C CA . GLU A 1 75 ? 19.159 -0.748 35.072 1.00 62.78 75 GLU A CA 1
ATOM 578 C C . GLU A 1 75 ? 17.708 -0.305 34.950 1.00 62.78 75 GLU A C 1
ATOM 580 O O . GLU A 1 75 ? 17.206 0.526 35.708 1.00 62.78 75 GLU A O 1
ATOM 585 N N . ILE A 1 76 ? 17.046 -0.828 33.930 1.00 63.62 76 ILE A N 1
ATOM 586 C CA . ILE A 1 76 ? 15.640 -0.572 33.690 1.00 63.62 76 ILE A CA 1
ATOM 587 C C . ILE A 1 76 ? 14.896 -1.852 34.007 1.00 63.62 76 ILE A C 1
ATOM 589 O O . ILE A 1 76 ? 15.139 -2.880 33.374 1.00 63.62 76 ILE A O 1
ATOM 593 N N . ASP A 1 77 ? 13.970 -1.777 34.961 1.00 48.03 77 ASP A N 1
ATOM 594 C CA . ASP A 1 77 ? 13.033 -2.863 35.216 1.00 48.03 77 ASP A CA 1
ATOM 595 C C . ASP A 1 77 ? 12.320 -3.229 33.906 1.00 48.03 77 ASP A C 1
ATOM 597 O O . ASP A 1 77 ? 11.729 -2.366 33.245 1.00 48.03 77 ASP A O 1
ATOM 601 N N . ALA A 1 78 ? 12.365 -4.509 33.532 1.00 42.94 78 ALA A N 1
ATOM 602 C CA . ALA A 1 78 ? 11.734 -5.044 32.330 1.00 42.94 78 ALA A CA 1
ATOM 603 C C . ALA A 1 78 ? 10.236 -4.684 32.235 1.00 42.94 78 ALA A C 1
ATOM 605 O O . ALA A 1 78 ? 9.695 -4.577 31.133 1.00 42.94 78 ALA A O 1
ATOM 606 N N . VAL A 1 79 ? 9.575 -4.434 33.372 1.00 44.69 79 VAL A N 1
ATOM 607 C CA . VAL A 1 79 ? 8.167 -4.010 33.446 1.00 44.69 79 VAL A CA 1
ATOM 608 C C . VAL A 1 79 ? 7.944 -2.588 32.911 1.00 44.69 79 VAL A C 1
ATOM 610 O O . VAL A 1 79 ? 6.874 -2.292 32.378 1.00 44.69 79 VAL A O 1
ATOM 613 N N . SER A 1 80 ? 8.941 -1.705 32.996 1.00 47.75 80 SER A N 1
ATOM 614 C CA . SER A 1 80 ? 8.795 -0.280 32.658 1.00 47.75 80 SER A CA 1
ATOM 615 C C . SER A 1 80 ? 8.723 0.016 31.151 1.00 47.75 80 SER A C 1
ATOM 617 O O . SER A 1 80 ? 8.270 1.095 30.766 1.00 47.75 80 SER A O 1
ATOM 619 N N . ARG A 1 81 ? 9.104 -0.942 30.286 1.00 53.31 81 ARG A N 1
ATOM 620 C CA . ARG A 1 81 ? 8.997 -0.852 28.811 1.00 53.31 81 ARG A CA 1
ATOM 621 C C . ARG A 1 81 ? 9.656 0.406 28.209 1.00 53.31 81 ARG A C 1
ATOM 623 O O . ARG A 1 81 ? 9.151 0.974 27.239 1.00 53.31 81 ARG A O 1
ATOM 630 N N . VAL A 1 82 ? 10.772 0.849 28.787 1.00 61.91 82 VAL A N 1
ATOM 631 C CA . VAL A 1 82 ? 11.556 2.007 28.323 1.00 61.91 82 VAL A CA 1
ATOM 632 C C . VAL A 1 82 ? 12.613 1.550 27.311 1.00 61.91 82 VAL A C 1
ATOM 634 O O . VAL A 1 82 ? 13.285 0.542 27.529 1.00 61.91 82 VAL A O 1
ATOM 637 N N . PHE A 1 83 ? 12.798 2.280 26.204 1.00 60.19 83 PHE A N 1
ATOM 638 C CA . PHE A 1 83 ? 13.764 1.882 25.166 1.00 60.19 83 PHE A CA 1
ATOM 639 C C . PHE A 1 83 ? 15.153 2.418 25.473 1.00 60.19 83 PHE A C 1
ATOM 641 O O . PHE A 1 83 ? 15.343 3.629 25.538 1.00 60.19 83 PHE A O 1
ATOM 648 N N . VAL A 1 84 ? 16.140 1.531 25.573 1.00 71.94 84 VAL A N 1
ATOM 649 C CA . VAL A 1 84 ? 17.553 1.903 25.708 1.00 71.94 84 VAL A CA 1
ATOM 650 C C . VAL A 1 84 ? 18.254 1.661 24.386 1.00 71.94 84 VAL A C 1
ATOM 652 O O . VAL A 1 84 ? 18.320 0.527 23.911 1.00 71.94 84 VAL A O 1
ATOM 655 N N . VAL A 1 85 ? 18.787 2.717 23.780 1.00 74.12 85 VAL A N 1
ATOM 656 C CA . VAL A 1 85 ? 19.466 2.629 22.482 1.00 74.12 85 VAL A CA 1
ATOM 657 C C . VAL A 1 85 ? 20.832 3.306 22.521 1.00 74.12 85 VAL A C 1
ATOM 659 O O . VAL A 1 85 ? 21.056 4.252 23.273 1.00 74.12 85 VAL A O 1
ATOM 662 N N . ASP A 1 86 ? 21.752 2.828 21.683 1.00 79.81 86 ASP A N 1
ATOM 663 C CA . ASP A 1 86 ? 23.052 3.467 21.449 1.00 79.81 86 ASP A CA 1
ATOM 664 C C . ASP A 1 86 ? 22.829 4.842 20.806 1.00 79.81 86 ASP A C 1
ATOM 666 O O . ASP A 1 86 ? 22.421 4.951 19.644 1.00 79.81 86 ASP A O 1
ATOM 670 N N . GLY A 1 87 ? 23.077 5.896 21.578 1.00 77.00 87 GLY A N 1
ATOM 671 C CA . GLY A 1 87 ? 22.810 7.274 21.203 1.00 77.00 87 GLY A CA 1
ATOM 672 C C . GLY A 1 87 ? 23.609 7.710 19.979 1.00 77.00 87 GLY A C 1
ATOM 673 O O . GLY A 1 87 ? 23.074 8.394 19.109 1.00 77.00 87 GLY A O 1
ATOM 674 N N . LEU A 1 88 ? 24.868 7.284 19.833 1.00 75.44 88 LEU A N 1
ATOM 675 C CA . LEU A 1 88 ? 25.690 7.694 18.693 1.00 75.44 88 LEU A CA 1
ATOM 676 C C . LEU A 1 88 ? 25.216 7.042 17.391 1.00 75.44 88 LEU A C 1
ATOM 678 O O . LEU A 1 88 ? 25.118 7.724 16.366 1.00 75.44 88 LEU A O 1
ATOM 682 N N . LYS A 1 89 ? 24.913 5.740 17.415 1.00 68.50 89 LYS A N 1
ATOM 683 C CA . LYS A 1 89 ? 24.341 5.032 16.259 1.00 68.50 89 LYS A CA 1
ATOM 684 C C . LYS A 1 89 ? 22.971 5.595 15.901 1.00 68.50 89 LYS A C 1
ATOM 686 O O . LYS A 1 89 ? 22.716 5.848 14.724 1.00 68.50 89 LYS A O 1
ATOM 691 N N . PHE A 1 90 ? 22.141 5.858 16.909 1.00 67.56 90 PHE A N 1
ATOM 692 C CA . PHE A 1 90 ? 20.819 6.453 16.747 1.00 67.56 90 PHE A CA 1
ATOM 693 C C . PHE A 1 90 ? 20.893 7.833 16.074 1.00 67.56 90 PHE A C 1
ATOM 695 O O . PHE A 1 90 ? 20.262 8.055 15.041 1.00 67.56 90 PHE A O 1
ATOM 702 N N . LEU A 1 91 ? 21.738 8.743 16.570 1.00 69.06 91 LEU A N 1
ATOM 703 C CA . LEU A 1 91 ? 21.889 10.080 15.984 1.00 69.06 91 LEU A CA 1
ATOM 704 C C . LEU A 1 91 ? 22.542 10.059 14.594 1.00 69.06 91 LEU A C 1
ATOM 706 O O . LEU A 1 91 ? 22.148 10.836 13.725 1.00 69.06 91 LEU A O 1
ATOM 710 N N . LYS A 1 92 ? 23.506 9.160 14.341 1.00 68.75 92 LYS A N 1
ATOM 711 C CA . LYS A 1 92 ? 24.095 8.974 13.000 1.00 68.75 92 LYS A CA 1
ATOM 712 C C . LYS A 1 92 ? 23.062 8.493 11.980 1.00 68.75 92 LYS A C 1
ATOM 714 O O . LYS A 1 92 ? 23.131 8.912 10.827 1.00 68.75 92 LYS A O 1
ATOM 719 N N . ALA A 1 93 ? 22.117 7.645 12.390 1.00 58.50 93 ALA A N 1
ATOM 720 C CA . ALA A 1 93 ? 21.018 7.210 11.532 1.00 58.50 93 ALA A CA 1
ATOM 721 C C . ALA A 1 93 ? 20.085 8.378 11.163 1.00 58.50 93 ALA A C 1
ATOM 723 O O . ALA A 1 93 ? 19.654 8.467 10.018 1.00 58.50 93 ALA A O 1
ATOM 724 N N . ILE A 1 94 ? 19.849 9.314 12.091 1.00 58.41 94 ILE A N 1
ATOM 725 C CA . ILE A 1 94 ? 19.045 10.526 11.850 1.00 58.41 94 ILE A CA 1
ATOM 726 C C . ILE A 1 94 ? 19.791 11.544 10.964 1.00 58.41 94 ILE A C 1
ATOM 728 O O . ILE A 1 94 ? 19.205 12.145 10.067 1.00 58.41 94 ILE A O 1
ATOM 732 N N . GLY A 1 95 ? 21.092 11.749 11.198 1.00 50.59 95 GLY A N 1
ATOM 733 C CA . GLY A 1 95 ? 21.884 12.821 10.581 1.00 50.59 95 GLY A CA 1
ATOM 734 C C . GLY A 1 95 ? 22.256 12.630 9.105 1.00 50.59 95 GLY A C 1
ATOM 735 O O . GLY A 1 95 ? 22.736 13.574 8.483 1.00 50.59 95 GLY A O 1
ATOM 736 N N . ARG A 1 96 ? 22.028 11.451 8.509 1.00 52.78 96 ARG A N 1
ATOM 737 C CA . ARG A 1 96 ? 22.384 11.151 7.103 1.00 52.78 96 ARG A CA 1
ATOM 738 C C . ARG A 1 96 ? 21.464 11.777 6.037 1.00 52.78 96 ARG A C 1
ATOM 740 O O . ARG A 1 96 ? 21.582 11.438 4.867 1.00 52.78 96 ARG A O 1
ATOM 747 N N . GLY A 1 97 ? 20.622 12.744 6.403 1.00 44.84 97 GLY A N 1
ATOM 748 C CA . GLY A 1 97 ? 20.270 13.840 5.490 1.00 44.84 97 GLY A CA 1
ATOM 749 C C . GLY A 1 97 ? 19.446 13.496 4.244 1.00 44.84 97 GLY A C 1
ATOM 750 O O . GLY A 1 97 ? 19.657 14.109 3.204 1.00 44.84 97 GLY A O 1
ATOM 751 N N . GLY A 1 98 ? 18.469 12.595 4.337 1.00 38.34 98 GLY A N 1
ATOM 752 C CA . GLY A 1 98 ? 17.398 12.496 3.340 1.00 38.34 98 GLY A CA 1
ATOM 753 C C . GLY A 1 98 ? 16.057 12.881 3.961 1.00 38.34 98 GLY A C 1
ATOM 754 O O . GLY A 1 98 ? 15.558 12.166 4.823 1.00 38.34 98 GLY A O 1
ATOM 755 N N . ARG A 1 9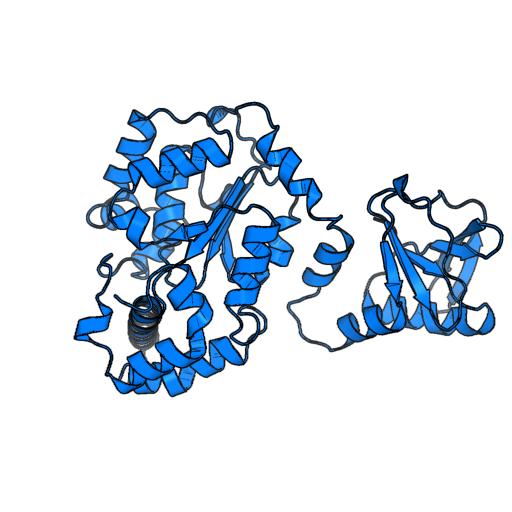9 ? 15.435 13.991 3.547 1.00 39.84 99 ARG A N 1
ATOM 756 C CA . ARG A 1 99 ? 13.969 14.118 3.690 1.00 39.84 99 ARG A CA 1
ATOM 757 C C . ARG A 1 99 ? 13.364 13.269 2.559 1.00 39.84 99 ARG A C 1
ATOM 759 O O . ARG A 1 99 ? 13.803 13.493 1.433 1.00 39.84 99 ARG A O 1
ATOM 766 N N . PRO A 1 100 ? 12.419 12.332 2.781 1.00 38.16 100 PRO A N 1
ATOM 767 C CA . PRO A 1 100 ? 11.490 12.149 3.902 1.00 38.16 100 PRO A CA 1
ATOM 768 C C . PRO A 1 100 ? 11.855 10.951 4.807 1.00 38.16 100 PRO A C 1
ATOM 770 O O . PRO A 1 100 ? 12.238 9.889 4.336 1.00 38.16 100 PRO A O 1
ATOM 773 N N . GLY A 1 101 ? 11.735 11.133 6.125 1.00 43.25 101 GLY A N 1
ATOM 774 C CA . GLY A 1 101 ? 12.187 10.155 7.131 1.00 43.25 101 GLY A CA 1
ATOM 775 C C . GLY A 1 101 ? 12.230 10.691 8.568 1.00 43.25 101 GLY A C 1
ATOM 776 O O . GLY A 1 101 ? 12.427 9.927 9.509 1.00 43.25 101 GLY A O 1
ATOM 777 N N . GLY A 1 102 ? 11.972 11.991 8.768 1.00 42.16 102 GLY A N 1
ATOM 778 C CA . GLY A 1 102 ? 11.788 12.579 10.103 1.00 42.16 102 GLY A CA 1
ATOM 779 C C . GLY A 1 102 ? 10.659 11.928 10.917 1.00 42.16 102 GLY A C 1
ATOM 780 O O . GLY A 1 102 ? 10.696 11.975 12.145 1.00 42.16 102 GLY A O 1
ATOM 781 N N . ASP A 1 103 ? 9.717 11.259 10.249 1.00 47.78 103 ASP A N 1
ATOM 782 C CA . ASP A 1 103 ? 8.648 10.502 10.899 1.00 47.78 103 ASP A CA 1
ATOM 783 C C . ASP A 1 103 ? 9.007 9.030 11.162 1.00 47.78 103 ASP A C 1
ATOM 785 O O . ASP A 1 103 ? 8.473 8.446 12.098 1.00 47.78 103 ASP A O 1
ATOM 789 N N . TYR A 1 104 ? 9.958 8.445 10.423 1.00 42.84 104 TYR A N 1
ATOM 790 C CA . TYR A 1 104 ? 10.352 7.030 10.540 1.00 42.84 104 TYR A CA 1
ATOM 791 C C . TYR A 1 104 ? 11.026 6.719 11.885 1.00 42.84 104 TYR A C 1
ATOM 793 O O . TYR A 1 104 ? 10.785 5.696 12.513 1.00 42.84 104 TYR A O 1
ATOM 801 N N . LEU A 1 105 ? 11.857 7.635 12.384 1.00 46.03 105 LEU A N 1
ATOM 802 C CA . LEU A 1 105 ? 12.511 7.455 13.686 1.00 46.03 105 LEU A CA 1
ATOM 803 C C . LEU A 1 105 ? 11.626 7.902 14.854 1.00 46.03 105 LEU A C 1
ATOM 805 O O . LEU A 1 105 ? 11.705 7.313 15.927 1.00 46.03 105 LEU A O 1
ATOM 809 N N . ARG A 1 106 ? 10.715 8.865 14.642 1.00 46.00 106 ARG A N 1
ATOM 810 C CA . ARG A 1 106 ? 9.643 9.160 15.611 1.00 46.00 106 ARG A CA 1
ATOM 811 C C . ARG A 1 106 ? 8.677 7.986 15.759 1.00 46.00 106 ARG A C 1
ATOM 813 O O . ARG A 1 106 ? 8.126 7.809 16.841 1.00 46.00 106 ARG A O 1
ATOM 820 N N . SER A 1 107 ? 8.480 7.202 14.702 1.00 44.16 107 SER A N 1
ATOM 821 C CA . SER A 1 107 ? 7.616 6.030 14.714 1.00 44.16 107 SER A CA 1
ATOM 822 C C . SER A 1 107 ? 8.283 4.834 15.401 1.00 44.16 107 SER A C 1
ATOM 824 O O . SER A 1 107 ? 7.643 4.235 16.257 1.00 44.16 107 SER A O 1
ATOM 826 N N . LEU A 1 108 ? 9.581 4.587 15.162 1.00 41.66 108 LEU A N 1
ATOM 827 C CA . LEU A 1 108 ? 10.386 3.534 15.816 1.00 41.66 108 LEU A CA 1
ATOM 828 C C . LEU A 1 108 ? 10.512 3.701 17.340 1.00 41.66 108 LEU A C 1
ATOM 830 O O . LEU A 1 108 ? 10.540 2.733 18.086 1.00 41.66 108 LEU A O 1
ATOM 834 N N . VAL A 1 109 ? 10.604 4.951 17.791 1.00 43.81 109 VAL A N 1
ATOM 835 C CA . VAL A 1 109 ? 10.726 5.360 19.203 1.00 43.81 109 VAL A CA 1
ATOM 836 C C . VAL A 1 109 ? 9.349 5.350 19.898 1.00 43.81 109 VAL A C 1
ATOM 838 O O . VAL A 1 109 ? 9.276 5.189 21.111 1.00 43.81 109 VAL A O 1
ATOM 841 N N . ARG A 1 110 ? 8.250 5.445 19.127 1.00 40.91 110 ARG A N 1
ATOM 842 C CA . ARG A 1 110 ? 6.868 5.225 19.596 1.00 40.91 110 ARG A CA 1
ATOM 843 C C . ARG A 1 110 ? 6.461 3.748 19.626 1.00 40.91 110 ARG A C 1
ATOM 845 O O . ARG A 1 110 ? 5.571 3.411 20.397 1.00 40.91 110 ARG A O 1
ATOM 852 N N . SER A 1 111 ? 7.053 2.890 18.791 1.00 45.38 111 SER A N 1
ATOM 853 C CA . SER A 1 111 ? 6.684 1.471 18.693 1.00 45.38 111 SER A CA 1
ATOM 854 C C . SER A 1 111 ? 7.317 0.670 19.820 1.00 45.38 111 SER A C 1
ATOM 856 O O . SER A 1 111 ? 8.399 0.114 19.669 1.00 45.38 111 SER A O 1
ATOM 858 N N . GLY A 1 112 ? 6.611 0.491 20.929 1.00 38.09 112 GLY A N 1
ATOM 859 C CA . GLY A 1 112 ? 6.881 -0.681 21.758 1.00 38.09 112 GLY A CA 1
ATOM 860 C C . GLY A 1 112 ? 6.944 -1.985 20.983 1.00 38.09 112 GLY A C 1
ATOM 861 O O . GLY A 1 112 ? 6.624 -2.028 19.789 1.00 38.09 112 GLY A O 1
ATOM 862 N N . PRO A 1 113 ? 7.425 -3.057 21.643 1.00 41.72 113 PRO A N 1
ATOM 863 C CA . PRO A 1 113 ? 7.460 -4.368 21.024 1.00 41.72 113 PRO A CA 1
ATOM 864 C C . PRO A 1 113 ? 6.103 -4.672 20.386 1.00 41.72 113 PRO A C 1
ATOM 866 O O . PRO A 1 113 ? 5.071 -4.141 20.793 1.00 41.72 113 PRO A O 1
ATOM 869 N N . VAL A 1 114 ? 6.147 -5.560 19.401 1.00 46.97 114 VAL A N 1
ATOM 870 C CA . VAL A 1 114 ? 5.083 -6.124 18.550 1.00 46.97 114 VAL A CA 1
ATOM 871 C C . VAL A 1 114 ? 3.734 -6.446 19.256 1.00 46.97 114 VAL A C 1
ATOM 873 O O . VAL A 1 114 ? 2.737 -6.738 18.606 1.00 46.97 114 VAL A O 1
ATOM 876 N N . GLU A 1 115 ? 3.652 -6.335 20.580 1.00 44.78 115 GLU A N 1
ATOM 877 C CA . GLU A 1 115 ? 2.473 -6.544 21.422 1.00 44.78 115 GLU A CA 1
ATOM 878 C C . GLU A 1 115 ? 1.299 -5.569 21.196 1.00 44.78 115 GLU A C 1
ATOM 880 O O . GLU A 1 115 ? 0.168 -5.931 21.522 1.00 44.78 115 GLU A O 1
ATOM 885 N N . GLU A 1 116 ? 1.490 -4.373 20.614 1.00 51.31 116 GLU A N 1
ATOM 886 C CA . GLU A 1 116 ? 0.363 -3.450 20.332 1.00 51.31 116 GLU A CA 1
ATOM 887 C C . GLU A 1 116 ? -0.676 -4.043 19.360 1.00 51.31 116 GLU A C 1
ATOM 889 O O . GLU A 1 116 ? -1.837 -3.628 19.351 1.00 51.31 116 GLU A O 1
ATOM 894 N N . CYS A 1 117 ? -0.297 -5.069 18.595 1.00 49.12 117 CYS A N 1
ATOM 895 C CA . CYS A 1 117 ? -1.174 -5.762 17.655 1.00 49.12 117 CYS A CA 1
ATOM 896 C C . CYS A 1 117 ? -2.331 -6.497 18.333 1.00 49.12 117 CYS A C 1
ATOM 898 O O . CYS A 1 117 ? -3.376 -6.672 17.719 1.00 49.12 117 CYS A O 1
ATOM 900 N N . PHE A 1 118 ? -2.208 -6.890 19.605 1.00 48.75 118 PHE A N 1
ATOM 901 C CA . PHE A 1 118 ? -3.315 -7.555 20.300 1.00 48.75 118 PHE A CA 1
ATOM 902 C C . PHE A 1 118 ? -4.444 -6.603 20.681 1.00 48.75 118 PHE A C 1
ATOM 904 O O . PHE A 1 118 ? -5.593 -7.032 20.829 1.00 48.75 118 PHE A O 1
ATOM 911 N N . VAL A 1 119 ? -4.150 -5.307 20.815 1.00 58.16 119 VAL A N 1
ATOM 912 C CA . VAL A 1 119 ? -5.160 -4.329 21.224 1.00 58.16 119 VAL A CA 1
ATOM 913 C C . VAL A 1 119 ? -6.228 -4.168 20.147 1.00 58.16 119 VAL A C 1
ATOM 915 O O . VAL A 1 119 ? -7.384 -4.001 20.508 1.00 58.16 119 VAL A O 1
ATOM 918 N N . SER A 1 120 ? -5.901 -4.261 18.851 1.00 61.00 120 SER A N 1
ATOM 919 C CA . SER A 1 120 ? -6.907 -4.239 17.773 1.00 61.00 120 SER A CA 1
ATOM 920 C C . SER A 1 120 ? -7.788 -5.498 17.774 1.00 61.00 120 SER A C 1
ATOM 922 O O . SER A 1 120 ? -9.006 -5.381 17.649 1.00 61.00 120 SER A O 1
ATOM 924 N N . TYR A 1 121 ? -7.217 -6.683 18.016 1.00 62.56 121 TYR A N 1
ATOM 925 C CA . TYR A 1 121 ? -7.972 -7.947 18.070 1.00 62.56 121 TYR A CA 1
ATOM 926 C C . TYR A 1 121 ? -8.884 -8.091 19.284 1.00 62.56 121 TYR A C 1
ATOM 928 O O . TYR A 1 121 ? -9.834 -8.873 19.252 1.00 62.56 121 TYR A O 1
ATOM 936 N N . SER A 1 122 ? -8.603 -7.360 20.357 1.00 71.44 122 SER A N 1
ATOM 937 C CA . SER A 1 122 ? -9.367 -7.408 21.606 1.00 71.44 122 SER A CA 1
ATOM 938 C C . SER A 1 122 ? -10.405 -6.291 21.731 1.00 71.44 122 SER A C 1
ATOM 940 O O . SER A 1 122 ? -11.143 -6.266 22.716 1.00 71.44 122 SER A O 1
ATOM 942 N N . ARG A 1 123 ? -10.512 -5.382 20.747 1.00 80.94 123 ARG A N 1
ATOM 943 C CA . ARG A 1 123 ? -11.511 -4.299 20.789 1.00 80.94 123 ARG A CA 1
ATOM 944 C C . ARG A 1 123 ? -12.927 -4.861 20.778 1.00 80.94 123 ARG A C 1
ATOM 946 O O . ARG A 1 123 ? -13.189 -5.924 20.226 1.00 80.94 123 ARG A O 1
ATOM 953 N N . ALA A 1 124 ? -13.869 -4.127 21.354 1.00 88.88 124 ALA A N 1
ATOM 954 C CA . ALA A 1 124 ? -15.277 -4.428 21.140 1.00 88.88 124 ALA A CA 1
ATOM 955 C C . ALA A 1 124 ? -15.619 -4.310 19.645 1.00 88.88 124 ALA A C 1
ATOM 957 O O . ALA A 1 124 ? -15.012 -3.511 18.928 1.00 88.88 124 ALA A O 1
ATOM 958 N N . TYR A 1 125 ? -16.591 -5.104 19.188 1.00 93.31 125 TYR A N 1
ATOM 959 C CA . TYR A 1 125 ? -17.140 -4.917 17.849 1.00 93.31 125 TYR A CA 1
ATOM 960 C C . TYR A 1 125 ? -17.751 -3.525 17.724 1.00 93.31 125 TYR A C 1
ATOM 962 O O . TYR A 1 125 ? -18.401 -3.037 18.652 1.00 93.31 125 TYR A O 1
ATOM 970 N N . LYS A 1 126 ? -17.543 -2.906 16.567 1.00 94.44 126 LYS A N 1
ATOM 971 C CA . LYS A 1 126 ? -17.983 -1.548 16.283 1.00 94.44 126 LYS A CA 1
ATOM 972 C C . LYS A 1 126 ? -18.904 -1.529 15.068 1.00 94.44 126 LYS A C 1
ATOM 974 O O . LYS A 1 126 ? -18.581 -2.123 14.048 1.00 94.44 126 LYS A O 1
ATOM 979 N N . ALA A 1 127 ? -20.043 -0.853 15.172 1.00 96.44 127 ALA A N 1
ATOM 980 C CA . ALA A 1 127 ? -20.887 -0.580 14.010 1.00 96.44 127 ALA A CA 1
ATOM 981 C C . ALA A 1 127 ? -20.274 0.557 13.160 1.00 96.44 127 ALA A C 1
ATOM 983 O O . ALA A 1 127 ? -19.614 1.430 13.739 1.00 96.44 127 ALA A O 1
ATOM 984 N N . PRO A 1 128 ? -20.472 0.589 11.830 1.00 95.69 128 PRO A N 1
ATOM 985 C CA . PRO A 1 128 ? -19.944 1.642 10.962 1.00 95.69 128 PRO A CA 1
ATOM 986 C C . PRO A 1 128 ? -20.315 3.056 11.424 1.00 95.69 128 PRO A C 1
ATOM 988 O O . PRO A 1 128 ? -19.467 3.944 11.442 1.00 95.69 128 PRO A O 1
ATOM 991 N N . GLU A 1 129 ? -21.539 3.254 11.915 1.00 95.69 129 GLU A N 1
ATOM 992 C CA . GLU A 1 129 ? -22.053 4.552 12.375 1.00 95.69 129 GLU A CA 1
ATOM 993 C C . GLU A 1 129 ? -21.353 5.052 13.645 1.00 95.69 129 GLU A C 1
ATOM 995 O O . GLU A 1 129 ? -21.408 6.238 13.969 1.00 95.69 129 GLU A O 1
ATOM 1000 N N . ALA A 1 130 ? -20.681 4.160 14.377 1.00 95.38 130 ALA A N 1
ATOM 1001 C CA . ALA A 1 130 ? -19.914 4.525 15.556 1.00 95.38 130 ALA A CA 1
ATOM 1002 C C . ALA A 1 130 ? -18.502 5.028 15.207 1.00 95.38 130 ALA A C 1
ATOM 1004 O O . ALA A 1 130 ? -17.794 5.485 16.111 1.00 95.38 130 ALA A O 1
ATOM 1005 N N . ILE A 1 131 ? -18.045 4.895 13.952 1.00 93.19 131 ILE A N 1
ATOM 1006 C CA . ILE A 1 131 ? -16.723 5.367 13.515 1.00 93.19 131 ILE A CA 1
ATOM 1007 C C . ILE A 1 131 ? -16.673 6.888 13.670 1.00 93.19 131 ILE A C 1
ATOM 1009 O O . ILE A 1 131 ? -17.456 7.628 13.078 1.00 93.19 131 ILE A O 1
ATOM 1013 N N . LEU A 1 132 ? -15.755 7.363 14.508 1.00 88.75 132 LEU A N 1
ATOM 1014 C CA . LEU A 1 132 ? -15.688 8.766 14.882 1.00 88.75 132 LEU A CA 1
ATOM 1015 C C . LEU A 1 132 ? -14.867 9.567 13.858 1.00 88.75 132 LEU A C 1
ATOM 1017 O O . LEU A 1 132 ? -13.889 9.059 13.309 1.00 88.75 132 LEU A O 1
ATOM 1021 N N . PRO A 1 133 ? -15.149 10.873 13.688 1.00 86.88 133 PRO A N 1
ATOM 1022 C CA . PRO A 1 133 ? -14.411 11.733 12.767 1.00 86.88 133 PRO A CA 1
ATOM 1023 C C . PRO A 1 133 ? -12.889 11.836 12.937 1.00 86.88 133 PRO A C 1
ATOM 1025 O O . PRO A 1 133 ? -12.274 12.273 11.967 1.00 86.88 133 PRO A O 1
ATOM 1028 N N . PRO A 1 134 ? -12.239 11.539 14.084 1.00 86.56 134 PRO A N 1
ATOM 1029 C CA . PRO A 1 134 ? -10.781 11.438 14.167 1.00 86.56 134 PRO A CA 1
ATOM 1030 C C . PRO A 1 134 ? -10.240 10.027 13.897 1.00 86.56 134 PRO A C 1
ATOM 1032 O O . PRO A 1 134 ? -9.028 9.889 13.785 1.00 86.56 134 PRO A O 1
ATOM 1035 N N . GLU A 1 135 ? -11.082 8.995 13.810 1.00 88.75 135 GLU A N 1
ATOM 1036 C CA . GLU A 1 135 ? -10.652 7.612 13.588 1.00 88.75 135 GLU A CA 1
ATOM 1037 C C . GLU A 1 135 ? -10.380 7.313 12.119 1.00 88.75 135 GLU A C 1
ATOM 1039 O O . GLU A 1 135 ? -10.996 7.879 11.213 1.00 88.75 135 GLU A O 1
ATOM 1044 N N . ARG A 1 136 ? -9.392 6.457 11.873 1.00 88.81 136 ARG A N 1
ATOM 1045 C CA . ARG A 1 136 ? -8.778 6.321 10.554 1.00 88.81 136 ARG A CA 1
ATOM 1046 C C . ARG A 1 136 ? -8.459 4.875 10.225 1.00 88.81 136 ARG A C 1
ATOM 1048 O O . ARG A 1 136 ? -8.167 4.067 11.108 1.00 88.81 136 ARG A O 1
ATOM 1055 N N . PHE A 1 137 ? -8.433 4.600 8.930 1.00 93.69 137 PHE A N 1
ATOM 1056 C CA . PHE A 1 137 ? -7.869 3.397 8.348 1.00 93.69 137 PHE A CA 1
ATOM 1057 C C . PHE A 1 137 ? -6.697 3.778 7.459 1.00 93.69 137 PHE A C 1
ATOM 1059 O O . PHE A 1 137 ? -6.704 4.835 6.825 1.00 93.69 137 PHE A O 1
ATOM 1066 N N . PHE A 1 138 ? -5.717 2.891 7.350 1.00 94.25 138 PHE A N 1
ATOM 1067 C CA . PHE A 1 138 ? -4.737 2.981 6.277 1.00 94.25 138 PHE A CA 1
ATOM 1068 C C . PHE A 1 138 ? -4.867 1.796 5.328 1.00 94.25 138 PHE A C 1
ATOM 1070 O O . PHE A 1 138 ? -5.150 0.668 5.731 1.00 94.25 138 PHE A O 1
ATOM 1077 N N . ILE A 1 139 ? -4.609 2.059 4.055 1.00 96.56 139 ILE A N 1
ATOM 1078 C CA . ILE A 1 139 ? -4.467 1.042 3.027 1.00 96.56 139 ILE A CA 1
ATOM 1079 C C . ILE A 1 139 ? -3.053 1.183 2.478 1.00 96.56 139 ILE A C 1
ATOM 1081 O O . ILE A 1 139 ? -2.724 2.115 1.740 1.00 96.56 139 ILE A O 1
ATOM 1085 N N . ASN A 1 140 ? -2.197 0.261 2.902 1.00 97.06 140 ASN A N 1
ATOM 1086 C CA . ASN A 1 140 ? -0.823 0.173 2.463 1.00 97.06 140 ASN A CA 1
ATOM 1087 C C . ASN A 1 140 ? -0.729 -0.664 1.185 1.00 97.06 140 ASN A C 1
ATOM 1089 O O . ASN A 1 140 ? -1.407 -1.672 1.042 1.00 97.06 140 ASN A O 1
ATOM 1093 N N . SER A 1 141 ? 0.081 -0.254 0.218 1.00 96.94 141 SER A N 1
ATOM 1094 C CA . SER A 1 141 ? 0.207 -1.006 -1.033 1.00 96.94 141 SER A CA 1
ATOM 1095 C C . SER A 1 141 ? 1.474 -0.650 -1.784 1.00 96.94 141 SER A C 1
ATOM 1097 O O . SER A 1 141 ? 1.963 0.482 -1.718 1.00 96.94 141 SER A O 1
ATOM 1099 N N . PHE A 1 142 ? 1.963 -1.594 -2.578 1.00 95.12 142 PHE A N 1
ATOM 1100 C CA . PHE A 1 142 ? 2.824 -1.239 -3.692 1.00 95.12 142 PHE A CA 1
ATOM 1101 C C . PHE A 1 142 ? 1.974 -0.498 -4.750 1.00 95.12 142 PHE A C 1
ATOM 1103 O O . PHE A 1 142 ? 0.790 -0.825 -4.910 1.00 95.12 142 PHE A O 1
ATOM 1110 N N . PRO A 1 143 ? 2.495 0.536 -5.440 1.00 94.31 143 PRO A N 1
ATOM 1111 C CA . PRO A 1 143 ? 1.734 1.210 -6.485 1.00 94.31 143 PRO A CA 1
ATOM 1112 C C . PRO A 1 143 ? 1.141 0.215 -7.484 1.00 94.31 143 PRO A C 1
ATOM 1114 O O . PRO A 1 143 ? 1.774 -0.770 -7.841 1.00 94.31 143 PRO A O 1
ATOM 1117 N N . LYS A 1 144 ? -0.075 0.497 -7.958 1.00 94.69 144 LYS A N 1
ATOM 1118 C CA . LYS A 1 144 ? -0.797 -0.316 -8.958 1.00 94.69 144 LYS A CA 1
ATOM 1119 C C . LYS A 1 144 ? -1.323 -1.678 -8.489 1.00 94.69 144 LYS A C 1
ATOM 1121 O O . LYS A 1 144 ? -1.866 -2.419 -9.312 1.00 94.69 144 LYS A O 1
ATOM 1126 N N . SER A 1 145 ? -1.305 -1.958 -7.189 1.00 96.31 145 SER A N 1
ATOM 1127 C CA . SER A 1 145 ? -1.887 -3.188 -6.633 1.00 96.31 145 SER A CA 1
ATOM 1128 C C . SER A 1 145 ? -3.418 -3.189 -6.509 1.00 96.31 145 SER A C 1
ATOM 1130 O O . SER A 1 145 ? -3.964 -4.149 -5.997 1.00 96.31 145 SER A O 1
ATOM 1132 N N . GLY A 1 146 ? -4.130 -2.151 -6.971 1.00 94.75 146 GLY A N 1
ATOM 1133 C CA . GLY A 1 146 ? -5.602 -2.070 -6.884 1.00 94.75 146 GLY A CA 1
ATOM 1134 C C . GLY A 1 146 ? -6.132 -1.212 -5.731 1.00 94.75 146 GLY A C 1
ATOM 1135 O O . GLY A 1 146 ? -7.294 -1.315 -5.351 1.00 94.75 146 GLY A O 1
ATOM 1136 N N . THR A 1 147 ? -5.299 -0.332 -5.180 1.00 94.62 147 THR A N 1
ATOM 1137 C CA . THR A 1 147 ? -5.589 0.385 -3.934 1.00 94.62 147 THR A CA 1
ATOM 1138 C C . THR A 1 147 ? -6.817 1.282 -3.995 1.00 94.62 147 THR A C 1
ATOM 1140 O O . THR A 1 147 ? -7.607 1.304 -3.059 1.00 94.62 147 THR A O 1
ATOM 1143 N N . ILE A 1 148 ? -7.012 1.982 -5.115 1.00 93.00 148 ILE A N 1
ATOM 1144 C CA . ILE A 1 148 ? -8.178 2.851 -5.321 1.00 93.00 148 ILE A CA 1
ATOM 1145 C C . ILE A 1 148 ? -9.480 2.043 -5.314 1.00 93.00 148 ILE A C 1
ATOM 1147 O O . ILE A 1 148 ? -10.483 2.509 -4.785 1.00 93.00 148 ILE A O 1
ATOM 1151 N N . TRP A 1 149 ? -9.452 0.817 -5.842 1.00 94.69 149 TRP A N 1
ATOM 1152 C CA . TRP A 1 149 ? -10.621 -0.056 -5.855 1.00 94.69 149 TRP A CA 1
ATOM 1153 C C . TRP A 1 149 ? -10.987 -0.522 -4.443 1.00 94.69 149 TRP A C 1
ATOM 1155 O O . TRP A 1 149 ? -12.139 -0.386 -4.037 1.00 94.69 149 TRP A O 1
ATOM 1165 N N . LEU A 1 150 ? -9.996 -0.958 -3.655 1.00 96.38 150 LEU A N 1
ATOM 1166 C CA . LEU A 1 150 ? -10.213 -1.313 -2.250 1.00 96.38 150 LEU A CA 1
ATOM 1167 C C . LEU A 1 150 ? -10.705 -0.115 -1.424 1.00 96.38 150 LEU A C 1
ATOM 1169 O O . LEU A 1 150 ? -11.623 -0.262 -0.626 1.00 96.38 150 LEU A O 1
ATOM 1173 N N . MET A 1 151 ? -10.136 1.078 -1.637 1.00 95.88 151 MET A N 1
ATOM 1174 C CA . MET A 1 151 ? -10.592 2.304 -0.971 1.00 95.88 151 MET A CA 1
ATOM 1175 C C . MET A 1 151 ? -12.061 2.610 -1.279 1.00 95.88 151 MET A C 1
ATOM 1177 O O . MET A 1 151 ? -12.807 2.949 -0.364 1.00 95.88 151 MET A O 1
ATOM 1181 N N . ALA A 1 152 ? -12.477 2.481 -2.542 1.00 94.81 152 ALA A N 1
ATOM 1182 C CA . ALA A 1 152 ? -13.860 2.721 -2.946 1.00 94.81 152 ALA A CA 1
ATOM 1183 C C . ALA A 1 152 ? -14.806 1.715 -2.280 1.00 94.81 152 ALA A C 1
ATOM 1185 O O . ALA A 1 152 ? -15.801 2.116 -1.683 1.00 94.81 152 ALA A O 1
ATOM 1186 N N . MET A 1 153 ? -14.449 0.427 -2.307 1.00 96.94 153 MET A N 1
ATOM 1187 C CA . MET A 1 153 ? -15.219 -0.640 -1.663 1.00 96.94 153 MET A CA 1
ATOM 1188 C C . MET A 1 153 ? -15.377 -0.429 -0.158 1.00 96.94 153 MET A C 1
ATOM 1190 O O . MET A 1 153 ? -16.486 -0.507 0.362 1.00 96.94 153 MET A O 1
ATOM 1194 N N . VAL A 1 154 ? -14.282 -0.126 0.544 1.00 97.31 154 VAL A N 1
ATOM 1195 C CA . VAL A 1 154 ? -14.309 0.125 1.991 1.00 97.31 154 VAL A CA 1
ATOM 1196 C C . VAL A 1 154 ? -15.123 1.377 2.316 1.00 97.31 154 VAL A C 1
ATOM 1198 O O . VAL A 1 154 ? -15.929 1.352 3.244 1.00 97.31 154 VAL A O 1
ATOM 1201 N N . GLY A 1 155 ? -14.938 2.460 1.556 1.00 95.81 155 GLY A N 1
ATOM 1202 C CA . GLY A 1 155 ? -15.688 3.703 1.736 1.00 95.81 155 GLY A CA 1
ATOM 1203 C C . GLY A 1 155 ? -17.195 3.497 1.587 1.00 95.81 155 GLY A C 1
ATOM 1204 O O . GLY A 1 155 ? -17.959 3.931 2.447 1.00 95.81 155 GLY A O 1
ATOM 1205 N N . GLU A 1 156 ? -17.605 2.782 0.539 1.00 95.81 156 GLU A N 1
ATOM 1206 C CA . GLU A 1 156 ? -19.009 2.487 0.250 1.00 95.81 156 GLU A CA 1
ATOM 1207 C C . GLU A 1 156 ? -19.628 1.542 1.286 1.00 95.81 156 GLU A C 1
ATOM 1209 O O . GLU A 1 156 ? -20.701 1.831 1.811 1.00 95.81 156 GLU A O 1
ATOM 1214 N N . ALA A 1 157 ? -18.944 0.447 1.633 1.00 97.44 157 ALA A N 1
ATOM 1215 C CA . ALA A 1 157 ? -19.460 -0.545 2.578 1.00 97.44 157 ALA A CA 1
ATOM 1216 C C . ALA A 1 157 ? -19.620 0.017 3.999 1.00 97.44 157 ALA A C 1
ATOM 1218 O O . ALA A 1 157 ? -20.550 -0.359 4.709 1.00 97.44 157 ALA A O 1
ATOM 1219 N N . LEU A 1 158 ? -18.725 0.920 4.413 1.00 96.88 158 LEU A N 1
ATOM 1220 C CA . LEU A 1 158 ? -18.772 1.556 5.731 1.00 96.88 158 LEU A CA 1
ATOM 1221 C C . LEU A 1 158 ? -19.569 2.868 5.749 1.00 96.88 158 LEU A C 1
ATOM 1223 O O . LEU A 1 158 ? -19.768 3.434 6.821 1.00 96.88 158 LEU A O 1
ATOM 1227 N N . GLY A 1 159 ? -19.985 3.390 4.591 1.00 95.25 159 GLY A N 1
ATOM 1228 C CA . GLY A 1 159 ? -20.631 4.701 4.498 1.00 95.25 159 GLY A CA 1
ATOM 1229 C C . GLY A 1 159 ? -19.734 5.858 4.962 1.00 95.25 159 GLY A C 1
ATOM 1230 O O . GLY A 1 159 ? -20.230 6.863 5.473 1.00 95.25 159 GLY A O 1
ATOM 1231 N N . ILE A 1 160 ? -18.411 5.729 4.814 1.00 93.94 160 ILE A N 1
ATOM 1232 C CA . ILE A 1 160 ? -17.433 6.723 5.277 1.00 93.94 160 ILE A CA 1
ATOM 1233 C C . ILE A 1 160 ? -16.831 7.511 4.116 1.00 93.94 160 ILE A C 1
ATOM 1235 O O . ILE A 1 160 ? -16.606 7.007 3.019 1.00 93.94 160 ILE A O 1
ATOM 1239 N N . SER A 1 161 ? -16.480 8.769 4.384 1.00 90.38 161 SER A N 1
ATOM 1240 C CA . SER A 1 161 ? -15.718 9.577 3.428 1.00 90.38 161 SER A CA 1
ATOM 1241 C C . SER A 1 161 ? -14.298 9.030 3.283 1.00 90.38 161 SER A C 1
ATOM 1243 O O . SER A 1 161 ? -13.542 9.003 4.259 1.00 90.38 161 SER A O 1
ATOM 1245 N N . THR A 1 162 ? -13.934 8.660 2.057 1.00 89.25 162 THR A N 1
ATOM 1246 C CA . THR A 1 162 ? -12.612 8.131 1.690 1.00 89.25 162 THR A CA 1
ATOM 1247 C C . THR A 1 162 ? -11.502 9.126 2.006 1.00 89.25 162 THR A C 1
ATOM 1249 O O . THR A 1 162 ? -10.469 8.740 2.532 1.00 89.25 162 THR A O 1
ATOM 1252 N N . ASP A 1 163 ? -11.755 10.417 1.799 1.00 86.38 163 ASP A N 1
ATOM 1253 C CA . ASP A 1 163 ? -10.749 11.479 1.939 1.00 86.38 163 ASP A CA 1
ATOM 1254 C C . ASP A 1 163 ? -10.498 11.847 3.405 1.00 86.38 163 ASP A C 1
ATOM 1256 O O . ASP A 1 163 ? -9.448 12.378 3.765 1.00 86.38 163 ASP A O 1
ATOM 1260 N N . LYS A 1 164 ? -11.481 11.564 4.267 1.00 86.56 164 LYS A N 1
ATOM 1261 C CA . LYS A 1 164 ? -11.403 11.844 5.702 1.00 86.56 164 LYS A CA 1
ATOM 1262 C C . LYS A 1 164 ? -10.935 10.641 6.501 1.00 86.56 164 LYS A C 1
ATOM 1264 O O . LYS A 1 164 ? -10.251 10.843 7.495 1.00 86.56 164 LYS A O 1
ATOM 1269 N N . HIS A 1 165 ? -11.314 9.426 6.107 1.00 90.81 165 HIS A N 1
ATOM 1270 C CA . HIS A 1 165 ? -11.113 8.234 6.932 1.00 90.81 165 HIS A CA 1
ATOM 1271 C C . HIS A 1 165 ? -10.083 7.254 6.372 1.00 90.81 165 HIS A C 1
ATOM 1273 O O . HIS A 1 165 ? -9.561 6.466 7.156 1.00 90.81 165 HIS A O 1
ATOM 1279 N N . LEU A 1 166 ? -9.772 7.285 5.070 1.00 92.12 166 LEU A N 1
ATOM 1280 C CA . LEU A 1 166 ? -8.855 6.330 4.443 1.00 92.12 166 LEU A CA 1
ATOM 1281 C C . LEU A 1 166 ? -7.556 7.011 4.009 1.00 92.12 166 LEU A C 1
ATOM 1283 O O . LEU A 1 166 ? -7.553 7.918 3.180 1.00 92.12 166 LEU A O 1
ATOM 1287 N N . TYR A 1 167 ? -6.430 6.513 4.512 1.00 90.75 167 TYR A N 1
ATOM 1288 C CA . TYR A 1 167 ? -5.106 6.941 4.073 1.00 90.75 167 TYR A CA 1
ATOM 1289 C C . TYR A 1 167 ? -4.495 5.949 3.098 1.00 90.75 167 TYR A C 1
ATOM 1291 O O . TYR A 1 167 ? -4.300 4.778 3.421 1.00 90.75 167 TYR A O 1
ATOM 1299 N N . LEU A 1 168 ? -4.120 6.446 1.923 1.00 92.50 168 LEU A N 1
ATOM 1300 C CA . LEU A 1 168 ? -3.245 5.719 1.018 1.00 92.50 168 LEU A CA 1
ATOM 1301 C C . LEU A 1 168 ? -1.807 5.784 1.538 1.00 92.50 168 LEU A C 1
ATOM 1303 O O . LEU A 1 168 ? -1.262 6.870 1.729 1.00 92.50 168 LEU A O 1
ATOM 1307 N N . VAL A 1 169 ? -1.188 4.623 1.723 1.00 91.88 169 VAL A N 1
ATOM 1308 C CA . VAL A 1 169 ? 0.192 4.499 2.200 1.00 91.88 169 VAL A CA 1
ATOM 1309 C C . VAL A 1 169 ? 0.969 3.591 1.250 1.00 91.88 169 VAL A C 1
ATOM 1311 O O . VAL A 1 169 ? 0.436 2.587 0.777 1.00 91.88 169 VAL A O 1
ATOM 1314 N N . HIS A 1 170 ? 2.235 3.896 0.971 1.00 92.88 170 HIS A N 1
ATOM 1315 C CA . HIS A 1 170 ? 3.037 3.107 0.035 1.00 92.88 170 HIS A CA 1
ATOM 1316 C C . HIS A 1 170 ? 4.268 2.489 0.684 1.00 92.88 170 HIS A C 1
ATOM 1318 O O . HIS A 1 170 ? 5.060 3.189 1.307 1.00 92.88 170 HIS A O 1
ATOM 1324 N N . GLY A 1 171 ? 4.432 1.173 0.505 1.00 92.12 171 GLY A N 1
ATOM 1325 C CA . GLY A 1 171 ? 5.601 0.428 0.976 1.00 92.12 171 GLY A CA 1
ATOM 1326 C C . GLY A 1 171 ? 5.966 0.754 2.427 1.00 92.12 171 GLY A C 1
ATOM 1327 O O . GLY A 1 171 ? 5.104 0.699 3.308 1.00 92.12 171 GLY A O 1
ATOM 1328 N N . ALA A 1 172 ? 7.221 1.156 2.635 1.00 88.88 172 ALA A N 1
ATOM 1329 C CA . ALA A 1 172 ? 7.825 1.497 3.921 1.00 88.88 172 ALA A CA 1
ATOM 1330 C C . ALA A 1 172 ? 7.161 2.681 4.645 1.00 88.88 172 ALA A C 1
ATOM 1332 O O . ALA A 1 172 ? 7.358 2.847 5.845 1.00 88.88 172 ALA A O 1
ATOM 1333 N N . ASP A 1 173 ? 6.328 3.487 3.979 1.00 85.50 173 ASP A N 1
ATOM 1334 C CA . ASP A 1 173 ? 5.602 4.566 4.664 1.00 85.50 173 ASP A CA 1
ATOM 1335 C C . ASP A 1 173 ? 4.605 4.015 5.699 1.00 85.50 173 ASP A C 1
ATOM 1337 O O . ASP A 1 173 ? 4.182 4.737 6.605 1.00 85.50 173 ASP A O 1
ATOM 1341 N N . VAL A 1 174 ? 4.258 2.719 5.623 1.00 87.50 174 VAL A N 1
ATOM 1342 C CA . VAL A 1 174 ? 3.482 2.039 6.674 1.00 87.50 174 VAL A CA 1
ATOM 1343 C C . VAL A 1 174 ? 4.178 2.102 8.020 1.00 87.50 174 VAL A C 1
ATOM 1345 O O . VAL A 1 174 ? 3.503 2.181 9.044 1.00 87.50 174 VAL A O 1
ATOM 1348 N N . GLU A 1 175 ? 5.512 2.152 8.022 1.00 83.44 175 GLU A N 1
ATOM 1349 C CA . GLU A 1 175 ? 6.280 2.245 9.251 1.00 83.44 175 GLU A CA 1
ATOM 1350 C C . GLU A 1 175 ? 6.047 3.558 9.988 1.00 83.44 175 GLU A C 1
ATOM 1352 O O . GLU A 1 175 ? 6.256 3.632 11.192 1.00 83.44 175 GLU A O 1
ATOM 1357 N N . VAL A 1 176 ? 5.581 4.587 9.285 1.00 77.75 176 VAL A N 1
ATOM 1358 C CA . VAL A 1 176 ? 5.139 5.850 9.870 1.00 77.75 176 VAL A CA 1
ATOM 1359 C C . VAL A 1 176 ? 3.643 5.811 10.144 1.00 77.75 176 VAL A C 1
ATOM 1361 O O . VAL A 1 176 ? 3.204 6.138 11.249 1.00 77.75 176 VAL A O 1
ATOM 1364 N N . ALA A 1 177 ? 2.857 5.400 9.146 1.00 78.00 177 ALA A N 1
ATOM 1365 C CA . ALA A 1 177 ? 1.404 5.462 9.201 1.00 78.00 177 ALA A CA 1
ATOM 1366 C C . ALA A 1 177 ? 0.827 4.635 10.351 1.00 78.00 177 ALA A C 1
ATOM 1368 O O . ALA A 1 177 ? -0.099 5.102 11.009 1.00 78.00 177 ALA A O 1
ATOM 1369 N N . TYR A 1 178 ? 1.411 3.470 10.649 1.00 77.19 178 TYR A N 1
ATOM 1370 C CA . TYR A 1 178 ? 0.994 2.598 11.751 1.00 77.19 178 TYR A CA 1
ATOM 1371 C C . TYR A 1 178 ? 1.015 3.296 13.123 1.00 77.19 178 TYR A C 1
ATOM 1373 O O . TYR A 1 178 ? 0.276 2.919 14.025 1.00 77.19 178 TYR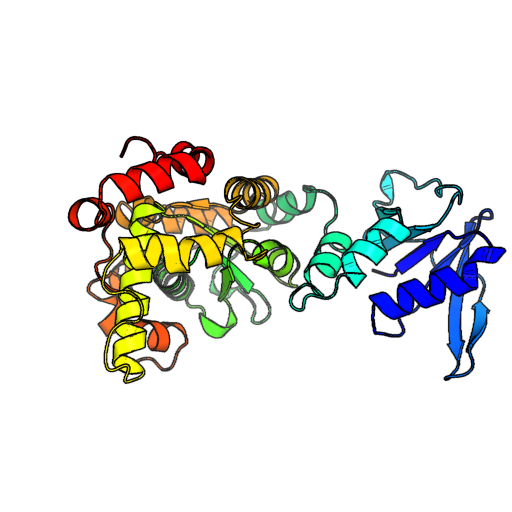 A O 1
ATOM 1381 N N . HIS A 1 179 ? 1.815 4.354 13.276 1.00 72.44 179 HIS A N 1
ATOM 1382 C CA . HIS A 1 179 ? 1.931 5.131 14.514 1.00 72.44 179 HIS A CA 1
ATOM 1383 C C . HIS A 1 179 ? 1.115 6.427 14.506 1.00 72.44 179 HIS A C 1
ATOM 1385 O O . HIS A 1 179 ? 1.286 7.286 15.385 1.00 72.44 179 HIS A O 1
ATOM 1391 N N . SER A 1 180 ? 0.247 6.600 13.508 1.00 68.62 180 SER A N 1
ATOM 1392 C CA . SER A 1 180 ? -0.725 7.685 13.505 1.00 68.62 180 SER A CA 1
ATOM 1393 C C . SER A 1 180 ? -1.776 7.464 14.595 1.00 68.62 180 SER A C 1
ATOM 1395 O O . SER A 1 180 ? -2.149 6.341 14.935 1.00 68.62 180 SER A O 1
ATOM 1397 N N . VAL A 1 181 ? -2.213 8.563 15.207 1.00 59.00 181 VAL A N 1
ATOM 1398 C CA . VAL A 1 181 ? -3.221 8.520 16.269 1.00 59.00 181 VAL A CA 1
ATOM 1399 C C . VAL A 1 181 ? -4.568 8.090 15.689 1.00 59.00 181 VAL A C 1
ATOM 1401 O O . VAL A 1 181 ? -4.898 8.441 14.558 1.00 59.00 181 VAL A O 1
ATOM 1404 N N . SER A 1 182 ? -5.348 7.356 16.485 1.00 80.75 182 SER A N 1
ATOM 1405 C CA . SER A 1 182 ? -6.731 6.972 16.161 1.00 80.75 182 SER A CA 1
ATOM 1406 C C . SER A 1 182 ? -6.895 5.973 15.006 1.00 80.75 182 SER A C 1
ATOM 1408 O O . SER A 1 182 ? -7.953 5.925 14.377 1.00 80.75 182 SER A O 1
ATOM 1410 N N . LEU A 1 183 ? -5.891 5.135 14.732 1.00 85.06 183 LEU A N 1
ATOM 1411 C CA . LEU A 1 183 ? -6.082 4.011 13.818 1.00 85.06 183 LEU A CA 1
ATOM 1412 C C . LEU A 1 183 ? -7.032 2.961 14.404 1.00 85.06 183 LEU A C 1
ATOM 1414 O O . LEU A 1 183 ? -6.848 2.451 15.520 1.00 85.06 183 LEU A O 1
ATOM 1418 N N . ILE A 1 184 ? -8.046 2.618 13.617 1.00 89.62 184 ILE A N 1
ATOM 1419 C CA . ILE A 1 184 ? -9.015 1.564 13.934 1.00 89.62 184 ILE A CA 1
ATOM 1420 C C . ILE A 1 184 ? -8.934 0.367 12.992 1.00 89.62 184 ILE A C 1
ATOM 1422 O O . ILE A 1 184 ? -9.437 -0.696 13.336 1.00 89.62 184 ILE A O 1
ATOM 1426 N N . GLY A 1 185 ? -8.220 0.500 11.874 1.00 90.94 185 GLY A N 1
ATOM 1427 C CA . GLY A 1 185 ? -7.898 -0.613 10.995 1.00 90.94 185 GLY A CA 1
ATOM 1428 C C . GLY A 1 185 ? -6.760 -0.282 10.038 1.00 90.94 185 GLY A C 1
ATOM 1429 O O . GLY A 1 185 ? -6.390 0.873 9.826 1.00 90.94 185 GLY A O 1
ATOM 1430 N N . GLY A 1 186 ? -6.188 -1.326 9.464 1.00 93.62 186 GLY A N 1
ATOM 1431 C CA . GLY A 1 186 ? -5.127 -1.241 8.476 1.00 93.62 186 GLY A CA 1
ATOM 1432 C C . GLY A 1 186 ? -5.163 -2.469 7.589 1.00 93.62 186 GLY A C 1
ATOM 1433 O O . GLY A 1 186 ? -5.574 -3.530 8.048 1.00 93.62 186 GLY A O 1
ATOM 1434 N N . VAL A 1 187 ? -4.759 -2.336 6.333 1.00 96.75 187 VAL A N 1
ATOM 1435 C CA . VAL A 1 187 ? -4.613 -3.465 5.405 1.00 96.75 187 VAL A CA 1
ATOM 1436 C C . VAL A 1 187 ? -3.474 -3.190 4.448 1.00 96.75 187 VAL A C 1
ATOM 1438 O O . VAL A 1 187 ? -3.220 -2.040 4.092 1.00 96.75 187 VAL A O 1
ATOM 1441 N N . ALA A 1 188 ? -2.785 -4.245 4.041 1.00 97.50 188 ALA A N 1
ATOM 1442 C CA . ALA A 1 188 ? -1.810 -4.206 2.974 1.00 97.50 188 ALA A CA 1
ATOM 1443 C C . ALA A 1 188 ? -2.346 -4.922 1.733 1.00 97.50 188 ALA A C 1
ATOM 1445 O O . ALA A 1 188 ? -2.916 -6.004 1.835 1.00 97.50 188 ALA A O 1
ATOM 1446 N N . LEU A 1 189 ? -2.140 -4.331 0.562 1.00 97.75 189 LEU A N 1
ATOM 1447 C CA . LEU A 1 189 ? -2.545 -4.894 -0.718 1.00 97.75 189 LEU A CA 1
ATOM 1448 C C . LEU A 1 189 ? -1.313 -5.270 -1.540 1.00 97.75 189 LEU A C 1
ATOM 1450 O O . LEU A 1 189 ? -0.457 -4.425 -1.838 1.00 97.75 189 LEU A O 1
ATOM 1454 N N . VAL A 1 190 ? -1.247 -6.541 -1.922 1.00 98.06 190 VAL A N 1
ATOM 1455 C CA . VAL A 1 190 ? -0.230 -7.095 -2.817 1.00 98.06 190 VAL A CA 1
ATOM 1456 C C . VAL A 1 190 ? -0.867 -7.527 -4.131 1.00 98.06 190 VAL A C 1
ATOM 1458 O O . VAL A 1 190 ? -2.066 -7.772 -4.207 1.00 98.06 190 VAL A O 1
ATOM 1461 N N . ARG A 1 191 ? -0.052 -7.596 -5.175 1.00 97.81 191 ARG A N 1
ATOM 1462 C CA . ARG A 1 191 ? -0.437 -8.024 -6.519 1.00 97.81 191 ARG A CA 1
ATOM 1463 C C . ARG A 1 191 ? 0.782 -8.652 -7.177 1.00 97.81 191 ARG A C 1
ATOM 1465 O O . ARG A 1 191 ? 1.903 -8.298 -6.796 1.00 97.81 191 ARG A O 1
ATOM 1472 N N . ASP A 1 192 ? 0.579 -9.534 -8.148 1.00 98.00 192 ASP A N 1
ATOM 1473 C CA . ASP A 1 192 ? 1.673 -10.034 -8.980 1.00 98.00 192 ASP A CA 1
ATOM 1474 C C . ASP A 1 192 ? 2.497 -8.867 -9.555 1.00 98.00 192 ASP A C 1
ATOM 1476 O O . ASP A 1 192 ? 1.973 -7.988 -10.252 1.00 98.00 192 ASP A O 1
ATOM 1480 N N . LEU A 1 193 ? 3.804 -8.847 -9.265 1.00 97.62 193 LEU A N 1
ATOM 1481 C CA . LEU A 1 193 ? 4.695 -7.771 -9.707 1.00 97.62 193 LEU A CA 1
ATOM 1482 C C . LEU A 1 193 ? 4.743 -7.639 -11.231 1.00 97.62 193 LEU A C 1
ATOM 1484 O O . LEU A 1 193 ? 4.954 -6.539 -11.738 1.00 97.62 193 LEU A O 1
ATOM 1488 N N . ARG A 1 194 ? 4.497 -8.729 -11.962 1.00 98.06 194 ARG A N 1
ATOM 1489 C CA . ARG A 1 194 ? 4.437 -8.723 -13.427 1.00 98.06 194 ARG A CA 1
ATOM 1490 C C . ARG A 1 194 ? 3.268 -7.863 -13.920 1.00 98.06 194 ARG A C 1
ATOM 1492 O O . ARG A 1 194 ? 3.453 -6.994 -14.772 1.00 98.06 194 ARG A O 1
ATOM 1499 N N . ASP A 1 195 ? 2.087 -8.013 -13.318 1.00 97.62 195 ASP A N 1
ATOM 1500 C CA . ASP A 1 195 ? 0.929 -7.158 -13.616 1.00 97.62 195 ASP A CA 1
ATOM 1501 C C . ASP A 1 195 ? 1.111 -5.724 -13.108 1.00 97.62 195 ASP A C 1
ATOM 1503 O O . ASP A 1 195 ? 0.632 -4.773 -13.732 1.00 97.62 195 ASP A O 1
ATOM 1507 N N . VAL A 1 196 ? 1.807 -5.539 -11.983 1.00 97.31 196 VAL A N 1
ATOM 1508 C CA . VAL A 1 196 ? 2.146 -4.208 -11.461 1.00 97.31 196 VAL A CA 1
ATOM 1509 C C . VAL A 1 196 ? 3.005 -3.434 -12.458 1.00 97.31 196 VAL A C 1
ATOM 1511 O O . VAL A 1 196 ? 2.680 -2.282 -12.751 1.00 97.31 196 VAL A O 1
ATOM 1514 N N . VAL A 1 197 ? 4.061 -4.051 -13.001 1.00 97.81 197 VAL A N 1
ATOM 1515 C CA . VAL A 1 197 ? 4.957 -3.424 -13.989 1.00 97.81 197 VAL A CA 1
ATOM 1516 C C . VAL A 1 197 ? 4.167 -2.967 -15.213 1.00 97.81 197 VAL A C 1
ATOM 1518 O O . VAL A 1 197 ? 4.279 -1.807 -15.607 1.00 97.81 197 VAL A O 1
ATOM 1521 N N . ILE A 1 198 ? 3.296 -3.824 -15.754 1.00 96.50 198 ILE A N 1
ATOM 1522 C CA . ILE A 1 198 ? 2.425 -3.475 -16.886 1.00 96.50 198 ILE A CA 1
ATOM 1523 C C . ILE A 1 198 ? 1.465 -2.343 -16.532 1.00 96.50 198 ILE A C 1
ATOM 1525 O O . ILE A 1 198 ? 1.348 -1.354 -17.257 1.00 96.50 198 ILE A O 1
ATOM 1529 N N . SER A 1 199 ? 0.779 -2.448 -15.399 1.00 95.38 199 SER A N 1
ATOM 1530 C CA . SER A 1 199 ? -0.167 -1.425 -14.958 1.00 95.38 199 SER A CA 1
ATOM 1531 C C . SER A 1 199 ? 0.510 -0.061 -14.778 1.00 95.38 199 SER A C 1
ATOM 1533 O O . SER A 1 199 ? -0.072 0.973 -15.115 1.00 95.38 199 SER A O 1
ATOM 1535 N N . TRP A 1 200 ? 1.755 -0.047 -14.294 1.00 96.19 200 TRP A N 1
ATOM 1536 C CA . TRP A 1 200 ? 2.533 1.176 -14.120 1.00 96.19 200 TRP A CA 1
ATOM 1537 C C . TRP A 1 200 ? 3.052 1.720 -15.452 1.00 96.19 200 TRP A C 1
ATOM 1539 O O . TRP A 1 200 ? 2.935 2.920 -15.692 1.00 96.19 200 TRP A O 1
ATOM 1549 N N . TYR A 1 201 ? 3.541 0.862 -16.349 1.00 96.75 201 TYR A N 1
ATOM 1550 C CA . TYR A 1 201 ? 3.965 1.266 -17.690 1.00 96.75 201 TYR A CA 1
ATOM 1551 C C . TYR A 1 201 ? 2.852 2.023 -18.425 1.00 96.75 201 TYR A C 1
ATOM 1553 O O . TYR A 1 201 ? 3.054 3.143 -18.890 1.00 96.75 201 TYR A O 1
ATOM 1561 N N . HIS A 1 202 ? 1.635 1.475 -18.438 1.00 94.62 202 HIS A N 1
ATOM 1562 C CA . HIS A 1 202 ? 0.494 2.119 -19.097 1.00 94.62 202 HIS A CA 1
ATOM 1563 C C . HIS A 1 202 ? 0.037 3.404 -18.409 1.00 94.62 202 HIS A C 1
ATOM 1565 O O . HIS A 1 202 ? -0.455 4.321 -19.067 1.00 94.62 202 HIS A O 1
ATOM 1571 N N . GLU A 1 203 ? 0.208 3.517 -17.092 1.00 93.00 203 GLU A N 1
ATOM 1572 C CA . GLU A 1 203 ? 0.028 4.805 -16.425 1.00 93.00 203 GLU A CA 1
ATOM 1573 C C . GLU A 1 203 ? 1.078 5.822 -16.883 1.00 93.00 203 GLU A C 1
ATOM 1575 O O . GLU A 1 203 ? 0.715 6.949 -17.212 1.00 93.00 203 GLU A O 1
ATOM 1580 N N . ALA A 1 204 ? 2.353 5.433 -16.951 1.00 94.00 204 ALA A N 1
ATOM 1581 C CA . ALA A 1 204 ? 3.426 6.311 -17.405 1.00 94.00 204 ALA A CA 1
ATOM 1582 C C . ALA A 1 204 ? 3.194 6.790 -18.847 1.00 94.00 204 ALA A C 1
ATOM 1584 O O . ALA A 1 204 ? 3.294 7.989 -19.098 1.00 94.00 204 ALA A O 1
ATOM 1585 N N . LEU A 1 205 ? 2.785 5.894 -19.755 1.00 93.50 205 LEU A N 1
ATOM 1586 C CA . LEU A 1 205 ? 2.408 6.237 -21.131 1.00 93.50 205 LEU A CA 1
ATOM 1587 C C . LEU A 1 205 ? 1.285 7.278 -21.192 1.00 93.50 205 LEU A C 1
ATOM 1589 O O . LEU A 1 205 ? 1.372 8.259 -21.932 1.00 93.50 205 LEU A O 1
ATOM 1593 N N . ARG A 1 206 ? 0.218 7.087 -20.408 1.00 91.62 206 ARG A N 1
ATOM 1594 C CA . ARG A 1 206 ? -0.896 8.046 -20.373 1.00 91.62 206 ARG A CA 1
ATOM 1595 C C . ARG A 1 206 ? -0.473 9.385 -19.793 1.00 91.62 206 ARG A C 1
ATOM 1597 O O . ARG A 1 206 ? -0.868 10.414 -20.333 1.00 91.62 206 ARG A O 1
ATOM 1604 N N . ASN A 1 207 ? 0.341 9.378 -18.740 1.00 91.25 207 ASN A N 1
ATOM 1605 C CA . ASN A 1 207 ? 0.863 10.600 -18.139 1.00 91.25 207 ASN A CA 1
ATOM 1606 C C . ASN A 1 207 ? 1.753 11.370 -19.127 1.00 91.25 207 ASN A C 1
ATOM 1608 O O . ASN A 1 207 ? 1.655 12.594 -19.188 1.00 91.25 207 ASN A O 1
ATOM 1612 N N . ASP A 1 208 ? 2.569 10.679 -19.930 1.00 93.69 208 ASP A N 1
ATOM 1613 C CA . ASP A 1 208 ? 3.365 11.290 -21.004 1.00 93.69 208 ASP A CA 1
ATOM 1614 C C . ASP A 1 208 ? 2.460 11.984 -22.025 1.00 93.69 208 ASP A C 1
ATOM 1616 O O . ASP A 1 208 ? 2.648 13.164 -22.328 1.00 93.69 208 ASP A O 1
ATOM 1620 N N . HIS A 1 209 ? 1.437 11.271 -22.502 1.00 90.38 209 HIS A N 1
ATOM 1621 C CA . HIS A 1 209 ? 0.473 11.805 -23.460 1.00 90.38 209 HIS A CA 1
ATOM 1622 C C . HIS A 1 209 ? -0.271 13.031 -22.905 1.00 90.38 209 HIS A C 1
ATOM 1624 O O . HIS A 1 209 ? -0.344 14.067 -23.562 1.00 90.38 209 HIS A O 1
ATOM 1630 N N . GLN A 1 210 ? -0.776 12.951 -21.670 1.00 89.69 210 GLN A N 1
ATOM 1631 C CA . GLN A 1 210 ? -1.482 14.056 -21.008 1.00 89.69 210 GLN A CA 1
ATOM 1632 C C . GLN A 1 210 ? -0.579 15.261 -20.725 1.00 89.69 210 GLN A C 1
ATOM 1634 O O . GLN A 1 210 ? -1.041 16.397 -20.767 1.00 89.69 210 GLN A O 1
ATOM 1639 N N . SER A 1 211 ? 0.708 15.025 -20.470 1.00 92.94 211 SER A N 1
ATOM 1640 C CA . SER A 1 211 ? 1.693 16.086 -20.231 1.00 92.94 211 SER A CA 1
ATOM 1641 C C . SER A 1 211 ? 2.253 16.685 -21.530 1.00 92.94 211 SER A C 1
ATOM 1643 O O . SER A 1 211 ? 3.147 17.526 -21.478 1.00 92.94 211 SER A O 1
ATOM 1645 N N . GLY A 1 212 ? 1.753 16.262 -22.697 1.00 93.25 212 GLY A N 1
ATOM 1646 C CA . GLY A 1 212 ? 2.144 16.809 -23.996 1.00 93.25 212 GLY A CA 1
ATOM 1647 C C . GLY A 1 212 ? 3.526 16.366 -24.485 1.00 93.25 212 GLY A C 1
ATOM 1648 O O . GLY A 1 212 ? 4.126 17.048 -25.321 1.00 93.25 212 GLY A O 1
ATOM 1649 N N . PHE A 1 213 ? 4.057 15.244 -23.988 1.00 92.62 213 PHE A N 1
ATOM 1650 C CA . PHE A 1 213 ? 5.294 14.683 -24.531 1.00 92.62 213 PHE A CA 1
ATOM 1651 C C . PHE A 1 213 ? 5.075 14.251 -25.986 1.00 92.62 213 PHE A C 1
ATOM 1653 O O . PHE A 1 213 ? 4.129 13.535 -26.305 1.00 92.62 213 PHE A O 1
ATOM 1660 N N . LYS A 1 214 ? 5.984 14.659 -26.881 1.00 92.06 214 LYS A N 1
ATOM 1661 C CA . LYS A 1 214 ? 5.920 14.305 -28.314 1.00 92.06 214 LYS A CA 1
ATOM 1662 C C . LYS A 1 214 ? 6.197 12.825 -28.587 1.00 92.06 214 LYS A C 1
ATOM 1664 O O . LYS A 1 214 ? 5.837 12.319 -29.642 1.00 92.06 214 LYS A O 1
ATOM 1669 N N . MET A 1 215 ? 6.873 12.159 -27.659 1.00 92.50 215 MET A N 1
ATOM 1670 C CA . MET A 1 215 ? 7.188 10.737 -27.696 1.00 92.50 215 MET A CA 1
ATOM 1671 C C . MET A 1 215 ? 7.196 10.204 -26.268 1.00 92.50 215 MET A C 1
ATOM 1673 O O . MET A 1 215 ? 7.523 10.955 -25.346 1.00 92.50 215 MET A O 1
ATOM 1677 N N . SER A 1 216 ? 6.852 8.930 -26.078 1.00 93.00 216 SER A N 1
ATOM 1678 C CA . SER A 1 216 ? 6.958 8.344 -24.744 1.00 93.00 216 SER A CA 1
ATOM 1679 C C . SER A 1 216 ? 8.414 8.305 -24.289 1.00 93.00 216 SER A C 1
ATOM 1681 O O . SER A 1 216 ? 9.317 8.028 -25.080 1.00 93.00 216 SER A O 1
ATOM 1683 N N . ARG A 1 217 ? 8.625 8.547 -22.993 1.00 95.75 217 ARG A N 1
ATOM 1684 C CA . ARG A 1 217 ? 9.926 8.386 -22.335 1.00 95.75 217 ARG A CA 1
ATOM 1685 C C . ARG A 1 217 ? 10.434 6.943 -22.395 1.00 95.75 217 ARG A C 1
ATOM 1687 O O . ARG A 1 217 ? 11.643 6.741 -22.362 1.00 95.75 217 ARG A O 1
ATOM 1694 N N . TYR A 1 218 ? 9.524 5.972 -22.494 1.00 96.75 218 TYR A N 1
ATOM 1695 C CA . TYR A 1 218 ? 9.832 4.545 -22.564 1.00 96.75 218 TYR A CA 1
ATOM 1696 C C . TYR A 1 218 ? 9.029 3.909 -23.708 1.00 96.75 218 TYR A C 1
ATOM 1698 O O . TYR A 1 218 ? 7.818 3.726 -23.570 1.00 96.75 218 TYR A O 1
ATOM 1706 N N . PRO A 1 219 ? 9.658 3.607 -24.858 1.00 93.94 219 PRO A N 1
ATOM 1707 C CA . PRO A 1 219 ? 8.945 3.135 -26.047 1.00 93.94 219 PRO A CA 1
ATOM 1708 C C . PRO A 1 219 ? 8.257 1.776 -25.861 1.00 93.94 219 PRO A C 1
ATOM 1710 O O . PRO A 1 219 ? 7.261 1.509 -26.524 1.00 93.94 219 PRO A O 1
ATOM 1713 N N . ASP A 1 220 ? 8.748 0.945 -24.943 1.00 96.06 220 ASP A N 1
ATOM 1714 C CA . ASP A 1 220 ? 8.233 -0.397 -24.659 1.00 96.06 220 ASP A CA 1
ATOM 1715 C C . ASP A 1 220 ? 8.350 -0.749 -23.164 1.00 96.06 220 ASP A C 1
ATOM 1717 O O . ASP A 1 220 ? 9.039 -0.066 -22.395 1.00 96.06 220 ASP A O 1
ATOM 1721 N N . VAL A 1 221 ? 7.677 -1.825 -22.741 1.00 96.94 221 VAL A N 1
ATOM 1722 C CA . VAL A 1 221 ? 7.659 -2.249 -21.332 1.00 96.94 221 VAL A CA 1
ATOM 1723 C C . VAL A 1 221 ? 9.056 -2.607 -20.821 1.00 96.94 221 VAL A C 1
ATOM 1725 O O . VAL A 1 221 ? 9.375 -2.295 -19.675 1.00 96.94 221 VAL A O 1
ATOM 1728 N N . SER A 1 222 ? 9.906 -3.226 -21.642 1.00 97.94 222 SER A N 1
ATOM 1729 C CA . SER A 1 222 ? 11.257 -3.627 -21.235 1.00 97.94 222 SER A CA 1
ATOM 1730 C C . SER A 1 222 ? 12.118 -2.406 -20.916 1.00 97.94 222 SER A C 1
ATOM 1732 O O . SER A 1 222 ? 12.765 -2.354 -19.869 1.00 97.94 222 SER A O 1
ATOM 1734 N N . SER A 1 223 ? 12.066 -1.377 -21.765 1.00 97.75 223 SER A N 1
ATOM 1735 C CA . SER A 1 223 ? 12.748 -0.101 -21.543 1.00 97.75 223 SER A CA 1
ATOM 1736 C C . SER A 1 223 ? 12.240 0.611 -20.282 1.00 97.75 223 SER A C 1
ATOM 1738 O O . SER A 1 223 ? 13.040 1.165 -19.527 1.00 97.75 223 SER A O 1
ATOM 1740 N N . PHE A 1 224 ? 10.935 0.539 -19.994 1.00 98.31 224 PHE A N 1
ATOM 1741 C CA . PHE A 1 224 ? 10.353 1.047 -18.750 1.00 98.31 224 PHE A CA 1
ATOM 1742 C C . PHE A 1 224 ? 10.827 0.250 -17.531 1.00 98.31 224 PHE A C 1
ATOM 1744 O O . PHE A 1 224 ? 11.194 0.833 -16.510 1.00 98.31 224 PHE A O 1
ATOM 1751 N N . TYR A 1 225 ? 10.850 -1.078 -17.629 1.00 98.56 225 TYR A N 1
ATOM 1752 C CA . TYR A 1 225 ? 11.250 -1.955 -16.538 1.00 98.56 225 TYR A CA 1
ATOM 1753 C C . TYR A 1 225 ? 12.705 -1.700 -16.119 1.00 98.56 225 TYR A C 1
ATOM 1755 O O . TYR A 1 225 ? 12.965 -1.299 -14.981 1.00 98.56 225 TYR A O 1
ATOM 1763 N N . TYR A 1 226 ? 13.646 -1.843 -17.057 1.00 98.25 226 TYR A N 1
ATOM 1764 C CA . TYR A 1 226 ? 15.072 -1.682 -16.771 1.00 98.25 226 TYR A CA 1
ATOM 1765 C C . TYR A 1 226 ? 15.479 -0.214 -16.575 1.00 98.25 226 TYR A C 1
ATOM 1767 O O . TYR A 1 226 ? 16.338 0.079 -15.747 1.00 98.25 226 TYR A O 1
ATOM 1775 N N . GLY A 1 227 ? 14.865 0.718 -17.312 1.00 96.75 227 GLY A N 1
ATOM 1776 C CA . GLY A 1 227 ? 15.243 2.135 -17.304 1.00 96.75 227 GLY A CA 1
ATOM 1777 C C . GLY A 1 227 ? 14.570 2.986 -16.224 1.00 96.75 227 GLY A C 1
ATOM 1778 O O . GLY A 1 227 ? 15.058 4.076 -15.925 1.00 96.75 227 GLY A O 1
ATOM 1779 N N . TYR A 1 228 ? 13.459 2.527 -15.639 1.00 97.44 228 TYR A N 1
ATOM 1780 C CA . TYR A 1 228 ? 12.717 3.276 -14.620 1.00 97.44 228 TYR A CA 1
ATOM 1781 C C . TYR A 1 228 ? 12.326 2.432 -13.420 1.00 97.44 228 TYR A C 1
ATOM 1783 O O . TYR A 1 228 ? 12.670 2.792 -12.295 1.00 97.44 228 TYR A O 1
ATOM 1791 N N . PHE A 1 229 ? 11.592 1.339 -13.640 1.00 98.06 229 PHE A N 1
ATOM 1792 C CA . PHE A 1 229 ? 10.977 0.581 -12.554 1.00 98.06 229 PHE A CA 1
ATOM 1793 C C . PHE A 1 229 ? 12.030 0.063 -11.571 1.00 98.06 229 PHE A C 1
ATOM 1795 O O . PHE A 1 229 ? 11.920 0.335 -10.376 1.00 98.06 229 PHE A O 1
ATOM 1802 N N . LEU A 1 230 ? 13.086 -0.592 -12.066 1.00 97.69 230 LEU A N 1
ATOM 1803 C CA . LEU A 1 230 ? 14.166 -1.093 -11.212 1.00 97.69 230 LEU A CA 1
ATOM 1804 C C . LEU A 1 230 ? 14.869 0.033 -10.455 1.00 97.69 230 LEU A C 1
ATOM 1806 O O . LEU A 1 230 ? 14.943 -0.015 -9.231 1.00 97.69 230 LEU A O 1
ATOM 1810 N N . GLY A 1 231 ? 15.284 1.102 -11.142 1.00 95.50 231 GLY A N 1
ATOM 1811 C CA . GLY A 1 231 ? 15.918 2.251 -10.486 1.00 95.50 231 GLY A CA 1
ATOM 1812 C C . GLY A 1 231 ? 15.023 2.900 -9.422 1.00 95.50 231 GLY A C 1
ATOM 1813 O O . GLY A 1 231 ? 15.502 3.327 -8.370 1.00 95.50 231 GLY A O 1
ATOM 1814 N N . ARG A 1 232 ? 13.705 2.930 -9.652 1.00 94.75 232 ARG A N 1
ATOM 1815 C CA . ARG A 1 232 ? 12.715 3.456 -8.708 1.00 94.75 232 ARG A CA 1
ATOM 1816 C C . ARG A 1 232 ? 12.513 2.542 -7.503 1.00 94.75 232 ARG A C 1
ATOM 1818 O O . ARG A 1 232 ? 12.285 3.067 -6.418 1.00 94.75 232 ARG A O 1
ATOM 1825 N N . VAL A 1 233 ? 12.553 1.226 -7.680 1.00 94.69 233 VAL A N 1
ATOM 1826 C CA . VAL A 1 233 ? 12.325 0.235 -6.617 1.00 94.69 233 VAL A CA 1
ATOM 1827 C C . VAL A 1 233 ? 13.588 0.004 -5.792 1.00 94.69 233 VAL A C 1
ATOM 1829 O O . VAL A 1 233 ? 13.554 0.123 -4.569 1.00 94.69 233 VAL A O 1
ATOM 1832 N N . GLU A 1 234 ? 14.714 -0.243 -6.451 1.00 92.56 234 GLU A N 1
ATOM 1833 C CA . GLU A 1 234 ? 15.999 -0.538 -5.812 1.00 92.56 234 GLU A CA 1
ATOM 1834 C C . GLU A 1 234 ? 16.670 0.715 -5.242 1.00 92.56 234 GLU A C 1
ATOM 1836 O O . GLU A 1 234 ? 17.341 0.655 -4.217 1.00 92.56 234 GLU A O 1
ATOM 1841 N N . GLY A 1 235 ? 16.461 1.878 -5.863 1.00 87.50 235 GLY A N 1
ATOM 1842 C CA . GLY A 1 235 ? 17.065 3.139 -5.428 1.00 87.50 235 GLY A CA 1
ATOM 1843 C C . GLY A 1 235 ? 16.280 3.896 -4.354 1.00 87.50 235 GLY A C 1
ATOM 1844 O O . GLY A 1 235 ? 16.758 4.919 -3.865 1.00 87.50 235 GLY A O 1
ATOM 1845 N N . ASN A 1 236 ? 15.073 3.448 -3.990 1.00 85.38 236 ASN A N 1
ATOM 1846 C CA . ASN A 1 236 ? 14.180 4.202 -3.108 1.00 85.38 236 ASN A CA 1
ATOM 1847 C C . ASN A 1 236 ? 13.942 3.483 -1.766 1.00 85.38 236 ASN A C 1
ATOM 1849 O O . ASN A 1 236 ? 13.393 2.376 -1.754 1.00 85.38 236 ASN A O 1
ATOM 1853 N N . PRO A 1 237 ? 14.236 4.126 -0.617 1.00 81.94 237 PRO A N 1
ATOM 1854 C CA . PRO A 1 237 ? 13.951 3.555 0.701 1.00 81.94 237 PRO A CA 1
ATOM 1855 C C . PRO A 1 237 ? 12.465 3.247 0.928 1.00 81.94 237 PRO A C 1
ATOM 1857 O O . PRO A 1 237 ? 12.153 2.332 1.686 1.00 81.94 237 PRO A O 1
ATOM 1860 N N . GLN A 1 238 ? 11.549 3.944 0.243 1.00 85.25 238 GLN A N 1
ATOM 1861 C CA . GLN A 1 238 ? 10.105 3.677 0.315 1.00 85.25 238 GLN A CA 1
ATOM 1862 C C . GLN A 1 238 ? 9.743 2.239 -0.095 1.00 85.25 238 GLN A C 1
ATOM 1864 O O . GLN A 1 238 ? 8.719 1.715 0.331 1.00 85.25 238 GLN A O 1
ATOM 1869 N N . TYR A 1 239 ? 10.575 1.586 -0.909 1.00 89.62 239 TYR A N 1
ATOM 1870 C CA . TYR A 1 239 ? 10.395 0.193 -1.329 1.00 89.62 239 TYR A CA 1
ATOM 1871 C C . TYR A 1 239 ? 11.477 -0.719 -0.741 1.00 89.62 239 TYR A C 1
ATOM 1873 O O . TYR A 1 239 ? 11.809 -1.742 -1.331 1.00 89.62 239 TYR A O 1
ATOM 1881 N N . HIS A 1 240 ? 12.058 -0.322 0.398 1.00 85.19 240 HIS A N 1
ATOM 1882 C CA . HIS A 1 240 ? 13.158 -1.020 1.069 1.00 85.19 240 HIS A CA 1
ATOM 1883 C C . HIS A 1 240 ? 14.320 -1.374 0.137 1.00 85.19 240 HIS A C 1
ATOM 1885 O O . HIS A 1 240 ? 14.921 -2.436 0.278 1.00 85.19 240 HIS A O 1
ATOM 1891 N N . PHE A 1 241 ? 14.633 -0.493 -0.818 1.00 90.25 241 PHE A N 1
ATOM 1892 C CA . PHE A 1 241 ? 15.691 -0.728 -1.802 1.00 90.25 241 PHE A CA 1
ATOM 1893 C C . PHE A 1 241 ? 15.509 -2.047 -2.578 1.00 90.25 241 PHE A C 1
ATOM 1895 O O . PHE A 1 241 ? 16.473 -2.740 -2.886 1.00 90.25 241 PHE A O 1
ATOM 1902 N N . GLY A 1 242 ? 14.257 -2.412 -2.873 1.00 90.88 242 GLY A N 1
ATOM 1903 C CA . GLY A 1 242 ? 13.894 -3.636 -3.589 1.00 90.88 242 GLY A CA 1
ATOM 1904 C C . GLY A 1 242 ? 13.667 -4.864 -2.709 1.00 90.88 242 GLY A C 1
ATOM 1905 O O . GLY A 1 242 ? 13.162 -5.870 -3.206 1.00 90.88 242 GLY A O 1
ATOM 1906 N N . ASP A 1 243 ? 13.938 -4.791 -1.402 1.00 92.12 243 ASP A N 1
ATOM 1907 C CA . ASP A 1 243 ? 13.636 -5.876 -0.463 1.00 92.12 243 ASP A CA 1
ATOM 1908 C C . ASP A 1 243 ? 12.149 -5.876 -0.067 1.00 92.12 243 ASP A C 1
ATOM 1910 O O . ASP A 1 243 ? 11.735 -5.462 1.021 1.00 92.12 243 ASP A O 1
ATOM 1914 N N . LEU A 1 244 ? 11.307 -6.359 -0.978 1.00 94.94 244 LEU A N 1
ATOM 1915 C CA . LEU A 1 244 ? 9.871 -6.475 -0.733 1.00 94.94 244 LEU A CA 1
ATOM 1916 C C . LEU A 1 244 ? 9.546 -7.542 0.324 1.00 94.94 244 LEU A C 1
ATOM 1918 O O . LEU A 1 244 ? 8.504 -7.456 0.968 1.00 94.94 244 LEU A O 1
ATOM 1922 N N . ALA A 1 245 ? 10.427 -8.516 0.571 1.00 91.81 245 ALA A N 1
ATOM 1923 C CA . ALA A 1 245 ? 10.227 -9.481 1.650 1.00 91.81 245 ALA A CA 1
ATOM 1924 C C . ALA A 1 245 ? 10.288 -8.797 3.020 1.00 91.81 245 ALA A C 1
ATOM 1926 O O . ALA A 1 245 ? 9.455 -9.084 3.884 1.00 91.81 245 ALA A O 1
ATOM 1927 N N . ARG A 1 246 ? 11.206 -7.840 3.204 1.00 90.12 246 ARG A N 1
ATOM 1928 C CA . ARG A 1 246 ? 11.258 -7.001 4.407 1.00 90.12 246 ARG A CA 1
ATOM 1929 C C . ARG A 1 246 ? 9.958 -6.237 4.635 1.00 90.12 246 ARG A C 1
ATOM 1931 O O . ARG A 1 246 ? 9.459 -6.255 5.759 1.00 90.12 246 ARG A O 1
ATOM 1938 N N . TRP A 1 247 ? 9.391 -5.628 3.593 1.00 93.06 247 TRP A N 1
ATOM 1939 C CA . TRP A 1 247 ? 8.095 -4.944 3.684 1.00 93.06 247 TRP A CA 1
ATOM 1940 C C . TRP A 1 247 ? 6.998 -5.880 4.205 1.00 93.06 247 TRP A C 1
ATOM 1942 O O . TRP A 1 247 ? 6.309 -5.574 5.178 1.00 93.06 247 TRP A O 1
ATOM 1952 N N . ILE A 1 248 ? 6.872 -7.066 3.610 1.00 94.88 248 ILE A N 1
ATOM 1953 C CA . ILE A 1 248 ? 5.834 -8.023 4.001 1.00 94.88 248 ILE A CA 1
ATOM 1954 C C . ILE A 1 248 ? 6.081 -8.592 5.402 1.00 94.88 248 ILE A C 1
ATOM 1956 O O . ILE A 1 248 ? 5.134 -8.780 6.169 1.00 94.88 248 ILE A O 1
ATOM 1960 N N . ASN A 1 249 ? 7.337 -8.840 5.773 1.00 89.56 249 ASN A N 1
ATOM 1961 C CA . ASN A 1 249 ? 7.695 -9.273 7.122 1.00 89.56 249 ASN A CA 1
ATOM 1962 C C . ASN A 1 249 ? 7.335 -8.211 8.161 1.00 89.56 249 ASN A C 1
ATOM 1964 O O . ASN A 1 249 ? 6.788 -8.559 9.204 1.00 89.56 249 ASN A O 1
ATOM 1968 N N . TYR A 1 250 ? 7.564 -6.929 7.861 1.00 88.50 250 TYR A N 1
ATOM 1969 C CA . TYR A 1 250 ? 7.156 -5.823 8.726 1.00 88.50 250 TYR A CA 1
ATOM 1970 C C . TYR A 1 250 ? 5.640 -5.817 8.963 1.00 88.50 250 TYR A C 1
ATOM 1972 O O . TYR A 1 250 ? 5.195 -5.722 10.110 1.00 88.50 250 TYR A O 1
ATOM 1980 N N . LEU A 1 251 ? 4.859 -5.950 7.886 1.00 91.12 251 LEU A N 1
ATOM 1981 C CA . LEU A 1 251 ? 3.396 -5.987 7.936 1.00 91.12 251 LEU A CA 1
ATOM 1982 C C . LEU A 1 251 ? 2.881 -7.188 8.737 1.00 91.12 251 LEU A C 1
ATOM 1984 O O . LEU A 1 251 ? 2.048 -7.033 9.626 1.00 91.12 251 LEU A O 1
ATOM 1988 N N . SER A 1 252 ? 3.427 -8.372 8.453 1.00 89.69 252 SER A N 1
ATOM 1989 C CA . SER A 1 252 ? 3.031 -9.629 9.100 1.00 89.69 252 SER A CA 1
ATOM 1990 C C . SER A 1 252 ? 3.375 -9.628 10.583 1.00 89.69 252 SER A C 1
ATOM 1992 O O . SER A 1 252 ? 2.558 -10.036 11.402 1.00 89.69 252 SER A O 1
ATOM 1994 N N . ALA A 1 253 ? 4.562 -9.124 10.937 1.00 85.31 253 ALA A N 1
ATOM 1995 C CA . ALA A 1 253 ? 4.968 -8.980 12.327 1.00 85.31 253 ALA A CA 1
ATOM 1996 C C . ALA A 1 253 ? 3.999 -8.078 13.094 1.00 85.31 253 ALA A C 1
ATOM 1998 O O . ALA A 1 253 ? 3.755 -8.326 14.262 1.00 85.31 253 ALA A O 1
ATOM 1999 N N . ARG A 1 254 ? 3.401 -7.076 12.437 1.00 84.88 254 ARG A N 1
ATOM 2000 C CA . ARG A 1 254 ? 2.397 -6.187 13.038 1.00 84.88 254 ARG A CA 1
ATOM 2001 C C . ARG A 1 254 ? 0.958 -6.648 12.865 1.00 84.88 254 ARG A C 1
ATOM 2003 O O . ARG A 1 254 ? 0.032 -5.875 13.110 1.00 84.88 254 ARG A O 1
ATOM 2010 N N . ALA A 1 255 ? 0.774 -7.888 12.425 1.00 87.94 255 ALA A N 1
ATOM 2011 C CA . ALA A 1 255 ? -0.536 -8.473 12.234 1.00 87.94 255 ALA A CA 1
ATOM 2012 C C . ALA A 1 255 ? -1.450 -7.567 11.373 1.00 87.94 255 ALA A C 1
ATOM 2014 O O . ALA A 1 255 ? -2.654 -7.453 11.584 1.00 87.94 255 ALA A O 1
ATOM 2015 N N . ILE A 1 256 ? -0.855 -6.875 10.394 1.00 91.94 256 ILE A N 1
ATOM 2016 C CA . ILE A 1 256 ? -1.602 -6.114 9.397 1.00 91.94 256 ILE A CA 1
ATOM 2017 C C . ILE A 1 256 ? -2.098 -7.139 8.370 1.00 91.94 256 ILE A C 1
ATOM 2019 O O . ILE A 1 256 ? -1.272 -7.869 7.814 1.00 91.94 256 ILE A O 1
ATOM 2023 N N . PRO A 1 257 ? -3.415 -7.226 8.113 1.00 95.25 257 PRO A N 1
ATOM 2024 C CA . PRO A 1 257 ? -3.961 -8.166 7.152 1.00 95.25 257 PRO A CA 1
ATOM 2025 C C . PRO A 1 257 ? -3.407 -7.842 5.766 1.00 95.25 257 PRO A C 1
ATOM 2027 O O . PRO A 1 257 ? -3.318 -6.674 5.380 1.00 95.25 257 PRO A O 1
ATOM 2030 N N . ILE A 1 258 ? -3.023 -8.879 5.025 1.00 97.56 258 ILE A N 1
ATOM 2031 C CA . ILE A 1 258 ? -2.518 -8.758 3.659 1.00 97.56 258 ILE A CA 1
ATOM 2032 C C . ILE A 1 258 ? -3.542 -9.389 2.722 1.00 97.56 258 ILE A C 1
ATOM 2034 O O . ILE A 1 258 ? -3.875 -10.560 2.874 1.00 97.56 258 ILE A O 1
ATOM 2038 N N . VAL A 1 259 ? -4.015 -8.609 1.757 1.00 98.00 259 VAL A N 1
ATOM 2039 C CA . VAL A 1 259 ? -4.950 -9.024 0.707 1.00 98.00 259 VAL A CA 1
ATOM 2040 C C . VAL A 1 259 ? -4.193 -9.125 -0.609 1.00 98.00 259 VAL A C 1
ATOM 2042 O O . VAL A 1 259 ? -3.380 -8.248 -0.917 1.00 98.00 259 VAL A O 1
ATOM 2045 N N . ARG A 1 260 ? -4.467 -10.166 -1.402 1.00 98.25 260 ARG A N 1
ATOM 2046 C CA . ARG A 1 260 ? -4.035 -10.217 -2.802 1.00 98.25 260 ARG A CA 1
ATOM 2047 C C . ARG A 1 260 ? -5.098 -9.588 -3.690 1.00 98.25 260 ARG A C 1
ATOM 2049 O O . ARG A 1 260 ? -6.292 -9.816 -3.505 1.00 98.25 260 ARG A O 1
ATOM 2056 N N . TYR A 1 261 ? -4.666 -8.818 -4.676 1.00 97.62 261 TYR A N 1
ATOM 2057 C CA . TYR A 1 261 ? -5.549 -8.253 -5.691 1.00 97.62 261 TYR A CA 1
ATOM 2058 C C . TYR A 1 261 ? -6.355 -9.339 -6.417 1.00 97.62 261 TYR A C 1
ATOM 2060 O O . TYR A 1 261 ? -7.527 -9.157 -6.727 1.00 97.62 261 TYR A O 1
ATOM 2068 N N . GLU A 1 262 ? -5.725 -10.482 -6.654 1.00 97.38 262 GLU A N 1
ATOM 2069 C CA . GLU A 1 262 ? -6.295 -11.645 -7.319 1.00 97.38 262 GLU A CA 1
ATOM 2070 C C . GLU A 1 262 ? -7.450 -12.251 -6.504 1.00 97.38 262 GLU A C 1
ATOM 2072 O O . GLU A 1 262 ? -8.469 -12.620 -7.084 1.00 97.38 262 GLU A O 1
ATOM 2077 N N . ASP A 1 263 ? -7.343 -12.256 -5.170 1.00 97.56 263 ASP A N 1
ATOM 2078 C CA . ASP A 1 263 ? -8.429 -12.699 -4.285 1.00 97.56 263 ASP A CA 1
ATOM 2079 C C . ASP A 1 263 ? -9.614 -11.727 -4.346 1.00 97.56 263 ASP A C 1
ATOM 2081 O O . ASP A 1 263 ? -10.759 -12.158 -4.425 1.00 97.56 263 ASP A O 1
ATOM 2085 N N . MET A 1 264 ? -9.351 -10.414 -4.415 1.00 96.56 264 MET A N 1
ATOM 2086 C CA . MET A 1 264 ? -10.412 -9.414 -4.601 1.00 96.56 264 MET A CA 1
ATOM 2087 C C . MET A 1 264 ? -11.123 -9.553 -5.950 1.00 96.56 264 MET A C 1
ATOM 2089 O O . MET A 1 264 ? -12.314 -9.283 -6.042 1.00 96.56 264 MET A O 1
ATOM 2093 N N . ILE A 1 265 ? -10.405 -9.937 -7.008 1.00 94.94 265 ILE A N 1
ATOM 2094 C CA . ILE A 1 265 ? -11.013 -10.204 -8.318 1.00 94.94 265 ILE A CA 1
ATOM 2095 C C . ILE A 1 265 ? -11.911 -11.438 -8.257 1.00 94.94 265 ILE A C 1
ATOM 2097 O O . ILE A 1 265 ? -12.990 -11.434 -8.847 1.00 94.94 265 ILE A O 1
ATOM 2101 N N . GLN A 1 266 ? -11.458 -12.487 -7.572 1.00 96.12 266 GLN A N 1
ATOM 2102 C CA . GLN A 1 266 ? -12.179 -13.749 -7.484 1.00 96.12 266 GLN A CA 1
ATOM 2103 C C . GLN A 1 266 ? -13.413 -13.654 -6.576 1.00 96.12 266 GLN A C 1
ATOM 2105 O O . GLN A 1 266 ? -14.469 -14.168 -6.938 1.00 96.12 266 GLN A O 1
ATOM 2110 N N . ASP A 1 267 ? -13.275 -13.021 -5.411 1.00 97.62 267 ASP A N 1
ATOM 2111 C CA . ASP A 1 267 ? -14.324 -12.891 -4.400 1.00 97.62 267 ASP A CA 1
ATOM 2112 C C . ASP A 1 267 ? -14.134 -11.604 -3.576 1.00 97.62 267 ASP A C 1
ATOM 2114 O O . ASP A 1 267 ? -13.589 -11.587 -2.464 1.00 97.62 267 ASP A O 1
ATOM 2118 N N . ALA A 1 268 ? -14.581 -10.482 -4.144 1.00 97.50 268 ALA A N 1
ATOM 2119 C CA . ALA A 1 268 ? -14.513 -9.181 -3.486 1.00 97.50 268 ALA A CA 1
ATOM 2120 C C . ALA A 1 268 ? -15.340 -9.135 -2.190 1.00 97.50 268 ALA A C 1
ATOM 2122 O O . ALA A 1 268 ? -14.887 -8.558 -1.199 1.00 97.50 268 ALA A O 1
ATOM 2123 N N . ALA A 1 269 ? -16.533 -9.741 -2.184 1.00 98.25 269 ALA A N 1
ATOM 2124 C CA . ALA A 1 269 ? -17.441 -9.710 -1.040 1.00 98.25 269 ALA A CA 1
ATOM 2125 C C . ALA A 1 269 ? -16.856 -10.486 0.145 1.00 98.25 269 ALA A C 1
ATOM 2127 O O . ALA A 1 269 ? -16.725 -9.922 1.235 1.00 98.25 269 ALA A O 1
ATOM 2128 N N . GLY A 1 270 ? -16.396 -11.720 -0.082 1.00 98.38 270 GLY A N 1
ATOM 2129 C CA . GLY A 1 270 ? -15.728 -12.524 0.939 1.00 98.38 270 GLY A CA 1
ATOM 2130 C C . GLY A 1 270 ? -14.448 -11.863 1.455 1.00 98.38 270 GLY A C 1
ATOM 2131 O O . GLY A 1 270 ? -14.208 -11.829 2.665 1.00 98.38 270 GLY A O 1
ATOM 2132 N N . THR A 1 271 ? -13.668 -11.234 0.568 1.00 98.44 271 THR A N 1
ATOM 2133 C CA . THR A 1 271 ? -12.467 -10.477 0.960 1.00 98.44 271 THR A CA 1
ATOM 2134 C C . THR A 1 271 ? -12.805 -9.303 1.889 1.00 98.44 271 THR A C 1
ATOM 2136 O O . THR A 1 271 ? -12.125 -9.097 2.898 1.00 98.44 271 THR A O 1
ATOM 2139 N N . LEU A 1 272 ? -13.860 -8.536 1.590 1.00 98.25 272 LEU A N 1
ATOM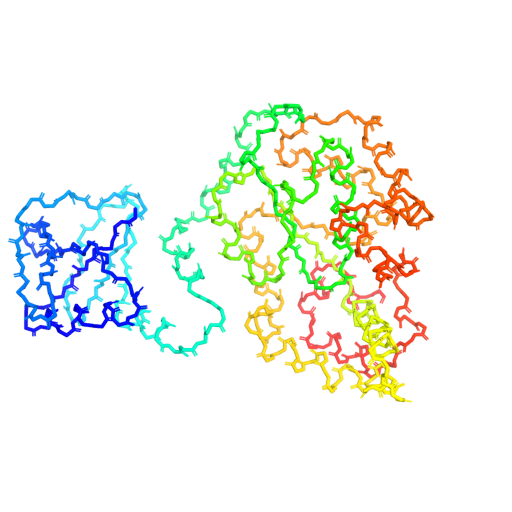 2140 C CA . LEU A 1 272 ? -14.300 -7.419 2.434 1.00 98.25 272 LEU A CA 1
ATOM 2141 C C . LEU A 1 272 ? -14.878 -7.891 3.768 1.00 98.25 272 LEU A C 1
ATOM 2143 O O . LEU A 1 272 ? -14.538 -7.320 4.802 1.00 98.25 272 LEU A O 1
ATOM 2147 N N . GLN A 1 273 ? -15.707 -8.936 3.771 1.00 98.06 273 GLN A N 1
ATOM 2148 C CA . GLN A 1 273 ? -16.253 -9.514 5.002 1.00 98.06 273 GLN A CA 1
ATOM 2149 C C . GLN A 1 273 ? -15.133 -9.996 5.932 1.00 98.06 273 GLN A C 1
ATOM 2151 O O . GLN A 1 273 ? -15.123 -9.664 7.121 1.00 98.06 273 GLN A O 1
ATOM 2156 N N . TRP A 1 274 ? -14.148 -10.715 5.384 1.00 97.50 274 TRP A N 1
ATOM 2157 C CA . TRP A 1 274 ? -12.957 -11.130 6.123 1.00 97.50 274 TRP A CA 1
ATOM 2158 C C . TRP A 1 274 ? -12.211 -9.926 6.708 1.00 97.50 274 TRP A C 1
ATOM 2160 O O . TRP A 1 274 ? -11.854 -9.928 7.889 1.00 97.50 274 TRP A O 1
ATOM 2170 N N . LEU A 1 275 ? -12.028 -8.869 5.913 1.00 97.12 275 LEU A N 1
ATOM 2171 C CA . LEU A 1 275 ? -11.320 -7.671 6.345 1.00 97.12 275 LEU A CA 1
ATOM 2172 C C . LEU A 1 275 ? -12.061 -6.915 7.459 1.00 97.12 275 LEU A C 1
ATOM 2174 O O . LEU A 1 275 ? -11.450 -6.529 8.456 1.00 97.12 275 LEU A O 1
ATOM 2178 N N . PHE A 1 276 ? -13.378 -6.734 7.338 1.00 96.62 276 PHE A N 1
ATOM 2179 C CA . PHE A 1 276 ? -14.185 -6.080 8.371 1.00 96.62 276 PHE A CA 1
ATOM 2180 C C . PHE A 1 276 ? -14.246 -6.901 9.656 1.00 96.62 276 PHE A C 1
ATOM 2182 O O . PHE A 1 276 ? -14.118 -6.334 10.743 1.00 96.62 276 PHE A O 1
ATOM 2189 N N . SER A 1 277 ? -14.325 -8.230 9.549 1.00 94.56 277 SER A N 1
ATOM 2190 C CA . SER A 1 277 ? -14.183 -9.131 10.695 1.00 94.56 277 SER A CA 1
ATOM 2191 C C . SER A 1 277 ? -12.828 -8.941 11.383 1.00 94.56 277 SER A C 1
ATOM 2193 O O . SER A 1 277 ? -12.764 -8.830 12.608 1.00 94.56 277 SER A O 1
ATOM 2195 N N . PHE A 1 278 ? -11.742 -8.829 10.612 1.00 93.38 278 PHE A N 1
ATOM 2196 C CA . PHE A 1 278 ? -10.401 -8.586 11.144 1.00 93.38 278 PHE A CA 1
ATOM 2197 C C . PHE A 1 278 ? -10.303 -7.254 11.902 1.00 93.38 278 PHE A C 1
ATOM 2199 O O . PHE A 1 278 ? -9.685 -7.182 12.964 1.00 93.38 278 PHE A O 1
ATOM 2206 N N . TRP A 1 279 ? -10.943 -6.201 11.391 1.00 93.69 279 TRP A N 1
ATOM 2207 C CA . TRP A 1 279 ? -11.023 -4.892 12.054 1.00 93.69 279 TRP A CA 1
ATOM 2208 C C . TRP A 1 279 ? -12.073 -4.820 13.166 1.00 93.69 279 TRP A C 1
ATOM 2210 O O . TRP A 1 279 ? -12.176 -3.796 13.841 1.00 93.69 279 TRP A O 1
ATOM 2220 N N . ARG A 1 280 ? -12.841 -5.896 13.371 1.00 94.50 280 ARG A N 1
ATOM 2221 C CA . ARG A 1 280 ? -13.962 -5.972 14.315 1.00 94.50 280 ARG A CA 1
ATOM 2222 C C . ARG A 1 280 ? -15.033 -4.917 14.048 1.00 94.50 280 ARG A C 1
ATOM 2224 O O . ARG A 1 280 ? -15.598 -4.333 14.974 1.00 94.50 280 ARG A O 1
ATOM 2231 N N . ILE A 1 281 ? -15.326 -4.691 12.772 1.00 95.62 281 ILE A N 1
ATOM 2232 C CA . ILE A 1 281 ? -16.385 -3.794 12.320 1.00 95.62 281 ILE A CA 1
ATOM 2233 C C . ILE A 1 281 ? -17.544 -4.637 11.800 1.00 95.62 281 ILE A C 1
ATOM 2235 O O . ILE A 1 281 ? -17.377 -5.443 10.890 1.00 95.62 281 ILE A O 1
ATOM 2239 N N . GLY A 1 282 ? -18.715 -4.478 12.413 1.00 96.12 282 GLY A N 1
ATOM 2240 C CA . GLY A 1 282 ? -19.916 -5.221 12.047 1.00 96.12 282 GLY A CA 1
ATOM 2241 C C . GLY A 1 282 ? -20.589 -4.594 10.835 1.00 96.12 282 GLY A C 1
ATOM 2242 O O . GLY A 1 282 ? -21.340 -3.639 10.993 1.00 96.12 282 GLY A O 1
ATOM 2243 N N . VAL A 1 283 ? -20.325 -5.125 9.643 1.00 97.19 283 VAL A N 1
ATOM 2244 C CA . VAL A 1 283 ? -20.945 -4.671 8.391 1.00 97.19 283 VAL A CA 1
ATOM 2245 C C . VAL A 1 283 ? -21.946 -5.717 7.922 1.00 97.19 283 VAL A C 1
ATOM 2247 O O . VAL A 1 283 ? -21.624 -6.902 7.879 1.00 97.19 283 VAL A O 1
ATOM 2250 N N . ASP A 1 284 ? -23.155 -5.277 7.579 1.00 96.25 284 ASP A N 1
ATOM 2251 C CA . ASP A 1 284 ? -24.185 -6.152 7.022 1.00 96.25 284 ASP A CA 1
ATOM 2252 C C . ASP A 1 284 ? -23.773 -6.685 5.641 1.00 96.25 284 ASP A C 1
ATOM 2254 O O . ASP A 1 284 ? -23.236 -5.947 4.810 1.00 96.25 284 ASP A O 1
ATOM 2258 N N . GLU A 1 285 ? -24.068 -7.954 5.372 1.00 97.31 285 GLU A N 1
ATOM 2259 C CA . GLU A 1 285 ? -23.724 -8.622 4.113 1.00 97.31 285 GLU A CA 1
ATOM 2260 C C . GLU A 1 285 ? -24.317 -7.881 2.911 1.00 97.31 285 GLU A C 1
ATOM 2262 O O . GLU A 1 285 ? -23.625 -7.639 1.922 1.00 97.31 285 GLU A O 1
ATOM 2267 N N . ALA A 1 286 ? -25.553 -7.386 3.030 1.00 97.50 286 ALA A N 1
ATOM 2268 C CA . ALA A 1 286 ? -26.171 -6.619 1.958 1.00 97.50 286 ALA A CA 1
ATOM 2269 C C . ALA A 1 286 ? -25.456 -5.277 1.703 1.00 97.50 286 ALA A C 1
ATOM 2271 O O . ALA A 1 286 ? -25.490 -4.774 0.579 1.00 97.50 286 ALA A O 1
ATOM 2272 N N . ALA A 1 287 ? -24.820 -4.669 2.712 1.00 97.62 287 ALA A N 1
ATOM 2273 C CA . ALA A 1 287 ? -24.007 -3.466 2.521 1.00 97.62 287 ALA A CA 1
ATOM 2274 C C . ALA A 1 287 ? -22.703 -3.777 1.777 1.00 97.62 287 ALA A C 1
ATOM 2276 O O . ALA A 1 287 ? -22.325 -3.018 0.884 1.00 97.62 287 ALA A O 1
ATOM 2277 N N . VAL A 1 288 ? -22.070 -4.913 2.086 1.00 98.31 288 VAL A N 1
ATOM 2278 C CA . VAL A 1 288 ? -20.889 -5.397 1.360 1.00 98.31 288 VAL A CA 1
ATOM 2279 C C . VAL A 1 288 ? -21.224 -5.660 -0.108 1.00 98.31 288 VAL A C 1
ATOM 2281 O O . VAL A 1 288 ? -20.549 -5.131 -0.988 1.00 98.31 288 VAL A O 1
ATOM 2284 N N . GLU A 1 289 ? -22.300 -6.396 -0.385 1.00 98.00 289 GLU A N 1
ATOM 2285 C CA . GLU A 1 289 ? -22.729 -6.711 -1.755 1.00 98.00 289 GLU A CA 1
ATOM 2286 C C . GLU A 1 289 ? -23.040 -5.453 -2.573 1.00 98.00 289 GLU A C 1
ATOM 2288 O O . GLU A 1 289 ? -22.595 -5.299 -3.715 1.00 98.00 289 GLU A O 1
ATOM 2293 N N . ARG A 1 290 ? -23.746 -4.485 -1.971 1.00 96.44 290 ARG A N 1
ATOM 2294 C CA . ARG A 1 290 ? -23.985 -3.183 -2.611 1.00 96.44 290 ARG A CA 1
ATOM 2295 C C . ARG A 1 290 ? -22.676 -2.463 -2.925 1.00 96.44 290 ARG A C 1
ATOM 2297 O O . ARG A 1 290 ? -22.543 -1.916 -4.020 1.00 96.44 290 ARG A O 1
ATOM 2304 N N . ALA A 1 291 ? -21.721 -2.470 -1.997 1.00 96.56 291 ALA A N 1
ATOM 2305 C CA . ALA A 1 291 ? -20.429 -1.835 -2.204 1.00 96.56 291 ALA A CA 1
ATOM 2306 C C . ALA A 1 291 ? -19.653 -2.477 -3.356 1.00 96.56 291 ALA A C 1
ATOM 2308 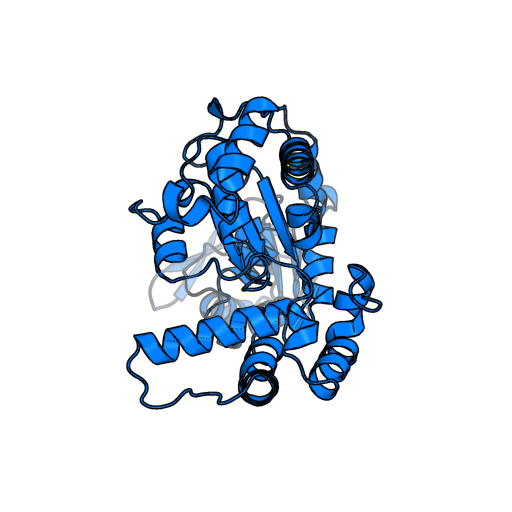O O . ALA A 1 291 ? -19.199 -1.763 -4.253 1.00 96.56 291 ALA A O 1
ATOM 2309 N N . VAL A 1 292 ? -19.559 -3.808 -3.385 1.00 96.56 292 VAL A N 1
ATOM 2310 C CA . VAL A 1 292 ? -18.909 -4.560 -4.470 1.00 96.56 292 VAL A CA 1
ATOM 2311 C C . VAL A 1 292 ? -19.582 -4.278 -5.812 1.00 96.56 292 VAL A C 1
ATOM 2313 O O . VAL A 1 292 ? -18.901 -3.960 -6.784 1.00 96.56 292 VAL A O 1
ATOM 2316 N N . SER A 1 293 ? -20.915 -4.310 -5.868 1.00 94.75 293 SER A N 1
ATOM 2317 C CA . SER A 1 293 ? -21.671 -4.043 -7.095 1.00 94.75 293 SER A CA 1
ATOM 2318 C C . SER A 1 293 ? -21.392 -2.640 -7.655 1.00 94.75 293 SER A C 1
ATOM 2320 O O . SER A 1 293 ? -21.006 -2.495 -8.819 1.00 94.75 293 SER A O 1
ATOM 2322 N N . ARG A 1 294 ? -21.495 -1.601 -6.814 1.00 92.50 294 ARG A N 1
ATOM 2323 C CA . ARG A 1 294 ? -21.318 -0.194 -7.223 1.00 92.50 294 ARG A CA 1
ATOM 2324 C C . ARG A 1 294 ? -19.886 0.178 -7.581 1.00 92.50 294 ARG A C 1
ATOM 2326 O O . ARG A 1 294 ? -19.664 1.136 -8.324 1.00 92.50 294 ARG A O 1
ATOM 2333 N N . THR A 1 295 ? -18.925 -0.541 -7.019 1.00 92.12 295 THR A N 1
ATOM 2334 C CA . THR A 1 295 ? -17.492 -0.326 -7.249 1.00 92.12 295 THR A CA 1
ATOM 2335 C C . THR A 1 295 ? -16.900 -1.360 -8.195 1.00 92.12 295 THR A C 1
ATOM 2337 O O . THR A 1 295 ? -15.686 -1.372 -8.392 1.00 92.12 295 THR A O 1
ATOM 2340 N N . SER A 1 296 ? -17.726 -2.215 -8.800 1.00 89.94 296 SER A N 1
ATOM 2341 C CA . SER A 1 296 ? -17.278 -3.152 -9.823 1.00 89.94 296 SER A CA 1
ATOM 2342 C C . SER A 1 296 ? -16.561 -2.404 -10.946 1.00 89.94 296 SER A C 1
ATOM 2344 O O . SER A 1 296 ? -16.824 -1.233 -11.216 1.00 89.94 296 SER A O 1
ATOM 2346 N N . LEU A 1 297 ? -15.615 -3.063 -11.608 1.00 80.12 297 LEU A N 1
ATOM 2347 C CA . LEU A 1 297 ? -14.742 -2.406 -12.585 1.00 80.12 297 LEU A CA 1
ATOM 2348 C C . LEU A 1 297 ? -15.507 -1.788 -13.767 1.00 80.12 297 LEU A C 1
ATOM 2350 O O . LEU A 1 297 ? -15.043 -0.795 -14.327 1.00 80.12 297 LEU A O 1
ATOM 2354 N N . SER A 1 298 ? -16.673 -2.340 -14.118 1.00 82.88 298 SER A N 1
ATOM 2355 C CA . SER A 1 298 ? -17.579 -1.775 -15.124 1.00 82.88 298 SER A CA 1
ATOM 2356 C C . SER A 1 298 ? -18.310 -0.526 -14.627 1.00 82.88 298 SER A C 1
ATOM 2358 O O . SER A 1 298 ? -18.512 0.406 -15.401 1.00 82.88 298 SER A O 1
ATOM 2360 N N . GLU A 1 299 ? -18.648 -0.469 -13.338 1.00 85.25 299 GLU A N 1
ATOM 2361 C CA . GLU A 1 299 ? -19.485 0.587 -12.761 1.00 85.25 299 GLU A CA 1
ATOM 2362 C C . GLU A 1 299 ? -18.689 1.701 -12.080 1.00 85.25 299 GLU A C 1
ATOM 2364 O O . GLU A 1 299 ? -19.166 2.826 -11.980 1.00 85.25 299 GLU A O 1
ATOM 2369 N N . ILE A 1 300 ? -17.459 1.450 -11.625 1.00 82.56 300 ILE A N 1
ATOM 2370 C CA . ILE A 1 300 ? -16.733 2.369 -10.737 1.00 82.56 300 ILE A CA 1
ATOM 2371 C C . ILE A 1 300 ? -16.508 3.754 -11.364 1.00 82.56 300 ILE A C 1
ATOM 2373 O O 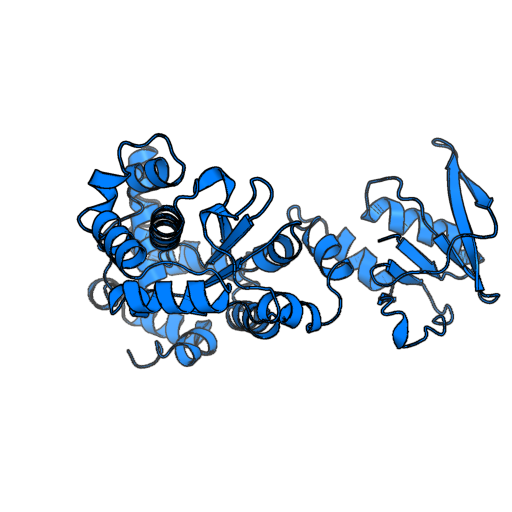. ILE A 1 300 ? -16.624 4.775 -10.685 1.00 82.56 300 ILE A O 1
ATOM 2377 N N . ASN A 1 301 ? -16.259 3.812 -12.675 1.00 81.50 301 ASN A N 1
ATOM 2378 C CA . ASN A 1 301 ? -16.137 5.075 -13.403 1.00 81.50 301 ASN A CA 1
ATOM 2379 C C . ASN A 1 301 ? -17.476 5.819 -13.496 1.00 81.50 301 ASN A C 1
ATOM 2381 O O . ASN A 1 301 ? -17.487 7.047 -13.439 1.00 81.50 301 ASN A O 1
ATOM 2385 N N . HIS A 1 302 ? -18.596 5.103 -13.606 1.00 80.06 302 HIS A N 1
ATOM 2386 C CA . HIS A 1 302 ? -19.927 5.703 -13.590 1.00 80.06 302 HIS A CA 1
ATOM 2387 C C . HIS A 1 302 ? -20.289 6.197 -12.181 1.00 80.06 302 HIS A C 1
ATOM 2389 O O . HIS A 1 302 ? -20.667 7.355 -12.011 1.00 80.06 302 HIS A O 1
ATOM 2395 N N . SER A 1 303 ? -20.074 5.357 -11.165 1.00 79.62 303 SER A N 1
ATOM 2396 C CA . SER A 1 303 ? -20.393 5.632 -9.761 1.00 79.62 303 SER A CA 1
ATOM 2397 C C . SER A 1 303 ? -19.557 6.758 -9.147 1.00 79.62 303 SER A C 1
ATOM 2399 O O . SER A 1 303 ? -20.090 7.566 -8.390 1.00 79.62 303 SER A O 1
ATOM 2401 N N . TYR A 1 304 ? -18.255 6.823 -9.451 1.00 81.00 304 TYR A N 1
ATOM 2402 C CA . TYR A 1 304 ? -17.323 7.743 -8.782 1.00 81.00 304 TYR A CA 1
ATOM 2403 C C . TYR A 1 304 ? -16.601 8.699 -9.724 1.00 81.00 304 TYR A C 1
ATOM 2405 O O . TYR A 1 304 ? -16.137 9.744 -9.268 1.00 81.00 304 TYR A O 1
ATOM 2413 N N . GLY A 1 305 ? -16.523 8.408 -11.025 1.00 76.00 305 GLY A N 1
ATOM 2414 C CA . GLY A 1 305 ? -15.750 9.206 -11.983 1.00 76.00 305 GLY A CA 1
ATOM 2415 C C . GLY A 1 305 ? -16.236 10.648 -12.143 1.00 76.00 305 GLY A C 1
ATOM 2416 O O . GLY A 1 305 ? -15.482 11.485 -12.627 1.00 76.00 305 GLY A O 1
ATOM 2417 N N . GLN A 1 306 ? -17.450 10.977 -11.693 1.00 77.00 306 GLN A N 1
ATOM 2418 C CA . GLN A 1 306 ? -17.986 12.348 -11.694 1.00 77.00 306 GLN A CA 1
ATOM 2419 C C . GLN A 1 306 ? -17.996 13.015 -10.312 1.00 77.00 306 GLN A C 1
ATOM 2421 O O . GLN A 1 306 ? -18.384 14.171 -10.187 1.00 77.00 306 GLN A O 1
ATOM 2426 N N . THR A 1 307 ? -17.567 12.311 -9.263 1.00 80.50 307 THR A N 1
ATOM 2427 C CA . THR A 1 307 ? -17.537 12.870 -7.905 1.00 80.50 307 THR A CA 1
ATOM 2428 C C . THR A 1 307 ? -16.305 13.748 -7.690 1.00 80.50 307 THR A C 1
ATOM 2430 O O . THR A 1 307 ? -15.219 13.438 -8.190 1.00 80.50 307 THR A O 1
ATOM 2433 N N . ASP A 1 308 ? -16.450 14.829 -6.928 1.00 83.19 308 ASP A N 1
ATOM 2434 C CA . ASP A 1 308 ? -15.332 15.671 -6.482 1.00 83.19 308 ASP A CA 1
ATOM 2435 C C . ASP A 1 308 ? -14.707 15.081 -5.206 1.00 83.19 308 ASP A C 1
ATOM 2437 O O . ASP A 1 308 ? -14.858 15.591 -4.099 1.00 83.19 308 ASP A O 1
ATOM 2441 N N . THR A 1 309 ? -14.121 13.892 -5.358 1.00 84.25 309 THR A N 1
ATOM 2442 C CA . THR A 1 309 ? -13.446 13.137 -4.294 1.00 84.25 309 THR A CA 1
ATOM 2443 C C . THR A 1 309 ? -12.086 12.668 -4.786 1.00 84.25 309 THR A C 1
ATOM 2445 O O . THR A 1 309 ? -11.876 12.532 -5.997 1.00 84.25 309 THR A O 1
ATOM 2448 N N . TYR A 1 310 ? -11.185 12.313 -3.864 1.00 83.12 310 TYR A N 1
ATOM 2449 C CA . TYR A 1 310 ? -9.881 11.747 -4.229 1.00 83.12 310 TYR A CA 1
ATOM 2450 C C . TYR A 1 310 ? -10.007 10.536 -5.165 1.00 83.12 310 TYR A C 1
ATOM 2452 O O . TYR A 1 310 ? -9.246 10.388 -6.122 1.00 83.12 310 TYR A O 1
ATOM 2460 N N . ILE A 1 311 ? -10.980 9.657 -4.909 1.00 83.69 311 ILE A N 1
ATOM 2461 C CA . ILE A 1 311 ? -11.226 8.479 -5.749 1.00 83.69 311 ILE A CA 1
ATOM 2462 C C . ILE A 1 311 ? -11.737 8.899 -7.127 1.00 83.69 311 ILE A C 1
ATOM 2464 O O . ILE A 1 311 ? -11.238 8.391 -8.131 1.00 83.69 311 ILE A O 1
ATOM 2468 N N . GLY A 1 312 ? -12.675 9.847 -7.189 1.00 82.12 312 GLY A N 1
ATOM 2469 C CA . GLY A 1 312 ? -13.183 10.380 -8.450 1.00 82.12 312 GLY A CA 1
ATOM 2470 C C . GLY A 1 312 ? -12.080 10.978 -9.324 1.00 82.12 312 GLY A C 1
ATOM 2471 O O . GLY A 1 312 ? -11.993 10.642 -10.505 1.00 82.12 312 GLY A O 1
ATOM 2472 N N . ASP A 1 313 ? -11.173 11.765 -8.738 1.00 82.81 313 ASP A N 1
ATOM 2473 C CA . ASP A 1 313 ? -10.000 12.313 -9.434 1.00 82.81 313 ASP A CA 1
ATOM 2474 C C . ASP A 1 313 ? -9.097 11.216 -10.000 1.00 82.81 313 ASP A C 1
ATOM 2476 O O . ASP A 1 313 ? -8.668 11.268 -11.157 1.00 82.81 313 ASP A O 1
ATOM 2480 N N . ARG A 1 314 ? -8.824 10.177 -9.204 1.00 84.12 314 ARG A N 1
ATOM 2481 C CA . ARG A 1 314 ? -8.002 9.044 -9.645 1.00 84.12 314 ARG A CA 1
ATOM 2482 C C . ARG A 1 314 ? -8.677 8.267 -10.773 1.00 84.12 314 ARG A C 1
ATOM 2484 O O . ARG A 1 314 ? -8.015 7.878 -11.734 1.00 84.12 314 ARG A O 1
ATOM 2491 N N . LEU A 1 315 ? -9.984 8.061 -10.712 1.00 82.75 315 LEU A N 1
ATOM 2492 C CA . LEU A 1 315 ? -10.708 7.369 -11.776 1.00 82.75 315 LEU A CA 1
ATOM 2493 C C . LEU A 1 315 ? -10.730 8.183 -13.073 1.00 82.75 315 LEU A C 1
ATOM 2495 O O . LEU A 1 315 ? -10.431 7.624 -14.127 1.00 82.75 315 LEU A O 1
ATOM 2499 N N . ARG A 1 316 ? -10.940 9.506 -13.002 1.00 80.50 316 ARG A N 1
ATOM 2500 C CA . ARG A 1 316 ? -10.820 10.410 -14.165 1.00 80.50 316 ARG A CA 1
ATOM 2501 C C . ARG A 1 316 ? -9.428 10.398 -14.785 1.00 80.50 316 ARG A C 1
ATOM 2503 O O . ARG A 1 316 ? -9.299 10.421 -16.005 1.00 80.50 316 ARG A O 1
ATOM 2510 N N . ALA A 1 317 ? -8.387 10.293 -13.962 1.00 75.94 317 ALA A N 1
ATOM 2511 C CA . ALA A 1 317 ? -7.012 10.115 -14.427 1.00 75.94 317 ALA A CA 1
ATOM 2512 C C . ALA A 1 317 ? -6.733 8.706 -15.008 1.00 75.94 317 ALA A C 1
ATOM 2514 O O . ALA A 1 317 ? -5.604 8.398 -15.393 1.00 75.94 317 ALA A O 1
ATOM 2515 N N . GLY A 1 318 ? -7.742 7.833 -15.092 1.00 74.56 318 GLY A N 1
ATOM 2516 C CA . GLY A 1 318 ? -7.653 6.519 -15.723 1.00 74.56 318 GLY A CA 1
ATOM 2517 C C . GLY A 1 318 ? -7.045 5.438 -14.831 1.00 74.56 318 GLY A C 1
ATOM 2518 O O . GLY A 1 318 ? -6.510 4.450 -15.341 1.00 74.56 318 GLY A O 1
ATOM 2519 N N . HIS A 1 319 ? -7.078 5.581 -13.502 1.00 75.06 319 HIS A N 1
ATOM 2520 C CA . HIS A 1 319 ? -6.508 4.569 -12.596 1.00 75.06 319 HIS A CA 1
ATOM 2521 C C . HIS A 1 319 ? -7.206 3.193 -12.660 1.00 75.06 319 HIS A C 1
ATOM 2523 O O . HIS A 1 319 ? -6.607 2.211 -12.225 1.00 75.06 319 HIS A O 1
ATOM 2529 N N . ALA A 1 320 ? -8.387 3.087 -13.284 1.00 73.56 320 ALA A N 1
ATOM 2530 C CA . ALA A 1 320 ? -9.020 1.827 -13.686 1.00 73.56 320 ALA A CA 1
ATOM 2531 C C . ALA A 1 320 ? -8.756 1.539 -15.183 1.00 73.56 320 ALA A C 1
ATOM 2533 O O . ALA A 1 320 ? -9.152 2.330 -16.035 1.00 73.56 320 ALA A O 1
ATOM 2534 N N . ARG A 1 321 ? -8.054 0.438 -15.513 1.00 70.69 321 ARG A N 1
ATOM 2535 C CA . ARG A 1 321 ? -7.709 0.057 -16.907 1.00 70.69 321 ARG A CA 1
ATOM 2536 C C . ARG A 1 321 ? -8.468 -1.183 -17.382 1.00 70.69 321 ARG A C 1
ATOM 2538 O O . ARG A 1 321 ? -9.401 -1.059 -18.155 1.00 70.69 321 ARG A O 1
ATOM 2545 N N . ALA A 1 322 ? -8.038 -2.365 -16.951 1.00 73.06 322 ALA A N 1
ATOM 2546 C CA . ALA A 1 322 ? -8.641 -3.640 -17.358 1.00 73.06 322 ALA A CA 1
ATOM 2547 C C . ALA A 1 322 ? -9.197 -4.414 -16.163 1.00 73.06 322 ALA A C 1
ATOM 2549 O O . ALA A 1 322 ? -10.144 -5.173 -16.302 1.00 73.06 322 ALA A O 1
ATOM 2550 N N . GLY A 1 323 ? -8.603 -4.193 -14.986 1.00 78.81 323 GLY A N 1
ATOM 2551 C CA . GLY A 1 323 ? -8.995 -4.862 -13.759 1.00 78.81 323 GLY A CA 1
ATOM 2552 C C . GLY A 1 323 ? -8.953 -6.389 -13.860 1.00 78.81 323 GLY A C 1
ATOM 2553 O O . GLY A 1 323 ? -9.805 -7.071 -13.320 1.00 78.81 323 GLY A O 1
ATOM 2554 N N . THR A 1 324 ? -7.982 -6.921 -14.598 1.00 88.38 324 THR A N 1
ATOM 2555 C CA . THR A 1 324 ? -7.753 -8.356 -14.756 1.00 88.38 324 THR A CA 1
ATOM 2556 C C . THR A 1 324 ? -6.446 -8.763 -14.078 1.00 88.38 324 THR A C 1
ATOM 2558 O O . THR A 1 324 ? -5.547 -7.936 -13.880 1.00 88.38 324 THR A O 1
ATOM 2561 N N . ALA A 1 325 ? -6.347 -10.042 -13.722 1.00 93.62 325 ALA A N 1
ATOM 2562 C CA . ALA A 1 325 ? -5.106 -10.690 -13.307 1.00 93.62 325 ALA A CA 1
ATOM 2563 C C . ALA A 1 325 ? -4.490 -11.456 -14.490 1.00 93.62 325 ALA A C 1
ATOM 2565 O O . ALA A 1 325 ? -5.214 -11.971 -15.345 1.00 93.62 325 ALA A O 1
ATOM 2566 N N . GLY A 1 326 ? -3.162 -11.529 -14.547 1.00 94.75 326 GLY A N 1
ATOM 2567 C CA . GLY A 1 326 ? -2.417 -12.249 -15.580 1.00 94.75 326 GLY A CA 1
ATOM 2568 C C . GLY A 1 326 ? -2.310 -11.526 -16.926 1.00 94.75 326 GLY A C 1
ATOM 2569 O O . GLY A 1 326 ? -1.919 -12.148 -17.915 1.00 94.75 326 GLY A O 1
ATOM 2570 N N . GLY A 1 327 ? -2.633 -10.229 -16.988 1.00 92.31 327 GLY A N 1
ATOM 2571 C CA . GLY A 1 327 ? -2.508 -9.427 -18.213 1.00 92.31 327 GLY A CA 1
ATOM 2572 C C . GLY A 1 327 ? -1.066 -9.353 -18.722 1.00 92.31 327 GLY A C 1
ATOM 2573 O O . GLY A 1 327 ? -0.829 -9.244 -19.924 1.00 92.31 327 GLY A O 1
ATOM 2574 N N . TRP A 1 328 ? -0.099 -9.509 -17.818 1.00 96.31 328 TRP A N 1
ATOM 2575 C CA . TRP A 1 328 ? 1.324 -9.553 -18.136 1.00 96.31 328 TRP A CA 1
ATOM 2576 C C . TRP A 1 328 ? 1.724 -10.614 -19.164 1.00 96.31 328 TRP A C 1
ATOM 2578 O O . TRP A 1 328 ? 2.671 -10.381 -19.913 1.00 96.31 328 TRP A O 1
ATOM 2588 N N . LYS A 1 329 ? 0.997 -11.736 -19.263 1.00 96.06 329 LYS A N 1
ATOM 2589 C CA . LYS A 1 329 ? 1.317 -12.836 -20.194 1.00 96.06 329 LYS A CA 1
ATOM 2590 C C . LYS A 1 329 ? 1.287 -12.412 -21.663 1.00 96.06 329 LYS A C 1
ATOM 2592 O O . LYS A 1 329 ? 1.942 -13.036 -22.487 1.00 96.06 329 LYS A O 1
ATOM 2597 N N . ALA A 1 330 ? 0.513 -11.378 -21.988 1.00 95.19 330 ALA A N 1
ATOM 2598 C CA . ALA A 1 330 ? 0.373 -10.878 -23.351 1.00 95.19 330 ALA A CA 1
ATOM 2599 C C . ALA A 1 330 ? 1.359 -9.749 -23.698 1.00 95.19 330 ALA A C 1
ATOM 2601 O O . ALA A 1 330 ? 1.503 -9.419 -24.872 1.00 95.19 330 ALA A O 1
ATOM 2602 N N . GLU A 1 331 ? 1.998 -9.129 -22.701 1.00 95.06 331 GLU A N 1
ATOM 2603 C CA . GLU A 1 331 ? 2.728 -7.867 -22.886 1.00 95.06 331 GLU A CA 1
ATOM 2604 C C . GLU A 1 331 ? 4.194 -7.911 -22.423 1.00 95.06 331 GLU A C 1
ATOM 2606 O O . GLU A 1 331 ? 5.012 -7.152 -22.943 1.00 95.06 331 GLU A O 1
ATOM 2611 N N . LEU A 1 332 ? 4.551 -8.763 -21.454 1.00 97.25 332 LEU A N 1
ATOM 2612 C CA . LEU A 1 332 ? 5.937 -8.889 -20.996 1.00 97.25 332 LEU A CA 1
ATOM 2613 C C . LEU A 1 332 ? 6.736 -9.845 -21.880 1.00 97.25 332 LEU A C 1
ATOM 2615 O O . LEU A 1 332 ? 6.277 -10.937 -22.210 1.00 97.25 332 LEU A O 1
ATOM 2619 N N . SER A 1 333 ? 7.973 -9.459 -22.200 1.00 97.06 333 SER A N 1
ATOM 2620 C CA . SER A 1 333 ? 8.947 -10.395 -22.758 1.00 97.06 333 SER A CA 1
ATOM 2621 C C . SER A 1 333 ? 9.376 -11.415 -21.702 1.00 97.06 333 SER A C 1
ATOM 2623 O O . SER A 1 333 ? 9.377 -11.124 -20.502 1.00 97.06 333 SER A O 1
ATOM 2625 N N . GLN A 1 334 ? 9.798 -12.597 -22.155 1.00 97.25 334 GLN A N 1
ATOM 2626 C CA . GLN A 1 334 ? 10.264 -13.650 -21.253 1.00 97.25 334 GLN A CA 1
ATOM 2627 C C . GLN A 1 334 ? 11.450 -13.188 -20.391 1.00 97.25 334 GLN A C 1
ATOM 2629 O O . GLN A 1 334 ? 11.457 -13.450 -19.196 1.00 97.25 334 GLN A O 1
ATOM 2634 N N . ASP A 1 335 ? 12.382 -12.409 -20.950 1.00 97.88 335 ASP A N 1
ATOM 2635 C CA . ASP A 1 335 ? 13.537 -11.888 -20.203 1.00 97.88 335 ASP A CA 1
ATOM 2636 C C . ASP A 1 335 ? 13.127 -11.021 -18.998 1.00 97.88 335 ASP A C 1
ATOM 2638 O O . ASP A 1 335 ? 13.719 -11.115 -17.922 1.00 97.88 335 ASP A O 1
ATOM 2642 N N . VAL A 1 336 ? 12.085 -10.191 -19.148 1.00 98.31 336 VAL A N 1
ATOM 2643 C CA . VAL A 1 336 ? 11.562 -9.367 -18.045 1.00 98.31 336 VAL A CA 1
ATOM 2644 C C . VAL A 1 336 ? 10.838 -10.239 -17.021 1.00 98.31 336 VAL A C 1
ATOM 2646 O O . VAL A 1 336 ? 10.995 -10.028 -15.819 1.00 98.31 336 VAL A O 1
ATOM 2649 N N . VAL A 1 337 ? 10.066 -11.233 -17.474 1.00 98.38 337 VAL A N 1
ATOM 2650 C CA . VAL A 1 337 ? 9.401 -12.202 -16.586 1.00 98.38 337 VAL A CA 1
ATOM 2651 C C . VAL A 1 337 ? 10.432 -12.947 -15.736 1.00 98.38 337 VAL A C 1
ATOM 2653 O O . VAL A 1 337 ? 10.267 -13.033 -14.516 1.00 98.38 337 VAL A O 1
ATOM 2656 N N . ASP A 1 338 ? 11.510 -13.419 -16.358 1.00 98.12 338 ASP A N 1
ATOM 2657 C CA . ASP A 1 338 ? 12.582 -14.159 -15.699 1.00 98.12 338 ASP A CA 1
ATOM 2658 C C . ASP A 1 338 ? 13.369 -13.269 -14.726 1.00 98.12 338 ASP A C 1
ATOM 2660 O O . ASP A 1 338 ? 13.658 -13.696 -13.604 1.00 98.12 338 ASP A O 1
ATOM 2664 N N . ASP A 1 339 ? 13.685 -12.019 -15.092 1.00 98.44 339 ASP A N 1
ATOM 2665 C CA . ASP A 1 339 ? 14.355 -11.085 -14.176 1.00 98.44 339 ASP A CA 1
ATOM 2666 C C . ASP A 1 339 ? 13.474 -10.761 -12.961 1.00 98.44 339 ASP A C 1
ATOM 2668 O O . ASP A 1 339 ? 13.958 -10.854 -11.833 1.00 98.44 339 ASP A O 1
ATOM 2672 N N . ILE A 1 340 ? 12.176 -10.482 -13.150 1.00 98.12 340 ILE A N 1
ATOM 2673 C CA . ILE A 1 340 ? 11.235 -10.260 -12.036 1.00 98.12 340 ILE A CA 1
ATOM 2674 C C . ILE A 1 340 ? 11.181 -11.498 -11.132 1.00 98.12 340 ILE A C 1
ATOM 2676 O O . ILE A 1 340 ? 11.263 -11.374 -9.906 1.00 98.12 340 ILE A O 1
ATOM 2680 N N . GLY A 1 341 ? 11.045 -12.687 -11.727 1.00 97.44 341 GLY A N 1
ATOM 2681 C CA . GLY A 1 341 ? 10.970 -13.957 -11.007 1.00 97.44 341 GLY A CA 1
ATOM 2682 C C . GLY A 1 341 ? 12.230 -14.254 -10.196 1.00 97.44 341 GLY A C 1
ATOM 2683 O O . GLY A 1 341 ? 12.138 -14.750 -9.077 1.00 97.44 341 GLY A O 1
ATOM 2684 N N . ASN A 1 342 ? 13.406 -13.901 -10.716 1.00 97.56 342 ASN A N 1
ATOM 2685 C CA . ASN A 1 342 ? 14.675 -14.088 -10.019 1.00 97.56 342 ASN A CA 1
ATOM 2686 C C . ASN A 1 342 ? 14.916 -13.032 -8.937 1.00 97.56 342 ASN A C 1
ATOM 2688 O O . ASN A 1 342 ? 15.258 -13.378 -7.806 1.00 97.56 342 ASN A O 1
ATOM 2692 N N . ARG A 1 343 ? 14.723 -11.756 -9.270 1.00 97.44 343 ARG A N 1
ATOM 2693 C CA . ARG A 1 343 ? 15.036 -10.608 -8.411 1.00 97.44 343 ARG A CA 1
ATOM 2694 C C . ARG A 1 343 ? 14.080 -10.478 -7.233 1.00 97.44 343 ARG A C 1
ATOM 2696 O O . ARG A 1 343 ? 14.511 -10.207 -6.117 1.00 97.44 343 ARG A O 1
ATOM 2703 N N . PHE A 1 344 ? 12.793 -10.721 -7.465 1.00 96.75 344 PHE A N 1
ATOM 2704 C CA . PHE A 1 344 ? 11.740 -10.618 -6.452 1.00 96.75 344 PHE A CA 1
ATOM 2705 C C . PHE A 1 344 ? 11.180 -11.989 -6.055 1.00 96.75 344 PHE A C 1
ATOM 2707 O O . PHE A 1 344 ? 10.038 -12.093 -5.604 1.00 96.75 344 PHE A O 1
ATOM 2714 N N . ARG A 1 345 ? 11.990 -13.045 -6.202 1.00 96.25 345 ARG A N 1
ATOM 2715 C CA . ARG A 1 345 ? 11.619 -14.446 -5.960 1.00 96.25 345 ARG A CA 1
ATOM 2716 C C . ARG A 1 345 ? 10.875 -14.659 -4.648 1.00 96.25 345 ARG A C 1
ATOM 2718 O O . ARG A 1 345 ? 9.788 -15.219 -4.647 1.00 96.25 345 ARG A O 1
ATOM 2725 N N . SER A 1 346 ? 11.431 -14.169 -3.541 1.00 95.56 346 SER A N 1
ATOM 2726 C CA . SER A 1 346 ? 10.857 -14.354 -2.202 1.00 95.56 346 SER A CA 1
ATOM 2727 C C . SER A 1 346 ? 9.457 -13.752 -2.068 1.00 95.56 346 SER A C 1
ATOM 2729 O O . SER A 1 346 ? 8.594 -14.328 -1.409 1.00 95.56 346 SER A O 1
ATOM 2731 N N . PHE A 1 347 ? 9.208 -12.612 -2.717 1.00 96.56 347 PHE A N 1
ATOM 2732 C CA . PHE A 1 347 ? 7.886 -11.997 -2.779 1.00 96.56 347 PHE A CA 1
ATOM 2733 C C . PHE A 1 347 ? 6.938 -12.818 -3.663 1.00 96.56 347 PHE A C 1
ATOM 2735 O O . PHE A 1 347 ? 5.822 -13.120 -3.241 1.00 96.56 347 PHE A O 1
ATOM 2742 N N . GLN A 1 348 ? 7.389 -13.213 -4.859 1.00 97.00 348 GLN A N 1
ATOM 2743 C CA . GLN A 1 348 ? 6.578 -13.973 -5.815 1.00 97.00 348 GLN A CA 1
ATOM 2744 C C . GLN A 1 348 ? 6.186 -15.355 -5.266 1.00 97.00 348 GLN A C 1
ATOM 2746 O O . GLN A 1 348 ? 5.026 -15.750 -5.356 1.00 97.00 348 GLN A O 1
ATOM 2751 N N . GLU A 1 349 ? 7.119 -16.089 -4.659 1.00 96.56 349 GLU A N 1
ATOM 2752 C CA . GLU A 1 349 ? 6.866 -17.407 -4.062 1.00 96.56 349 GLU A CA 1
ATOM 2753 C C . GLU A 1 349 ? 5.888 -17.312 -2.888 1.00 96.56 349 GLU A C 1
ATOM 2755 O O . GLU A 1 349 ? 4.940 -18.094 -2.810 1.00 96.56 349 GLU A O 1
ATOM 2760 N N . ARG A 1 350 ? 6.058 -16.312 -2.012 1.00 96.38 350 ARG A N 1
ATOM 2761 C CA . ARG A 1 350 ? 5.229 -16.144 -0.811 1.00 96.38 350 ARG A CA 1
ATOM 2762 C C . ARG A 1 350 ? 3.737 -16.010 -1.108 1.00 96.38 350 ARG A C 1
ATOM 2764 O O . ARG A 1 350 ? 2.924 -16.473 -0.314 1.00 96.38 350 ARG A O 1
ATOM 2771 N N . PHE A 1 351 ? 3.381 -15.370 -2.216 1.00 96.88 351 PHE A N 1
ATOM 2772 C CA . PHE A 1 351 ? 1.984 -15.149 -2.600 1.00 96.88 351 PHE A CA 1
ATOM 2773 C C . PHE A 1 351 ? 1.501 -16.078 -3.721 1.00 96.88 351 PHE A C 1
ATOM 2775 O O . PHE A 1 351 ? 0.379 -15.918 -4.206 1.00 96.88 351 PHE A O 1
ATOM 2782 N N . GLY A 1 352 ? 2.313 -17.073 -4.095 1.00 96.69 352 GLY A N 1
ATOM 2783 C CA . GLY A 1 352 ? 1.961 -18.079 -5.097 1.00 96.69 352 GLY A CA 1
ATOM 2784 C C . GLY A 1 352 ? 2.062 -17.599 -6.546 1.00 96.69 352 GLY A C 1
ATOM 2785 O O . GLY A 1 352 ? 1.528 -18.250 -7.438 1.00 96.69 352 GLY A O 1
ATOM 2786 N N . TYR A 1 353 ? 2.752 -16.488 -6.805 1.00 96.38 353 TYR A N 1
ATOM 2787 C CA . TYR A 1 353 ? 2.918 -15.936 -8.149 1.00 96.38 353 TYR A CA 1
ATOM 2788 C C . TYR A 1 353 ? 4.013 -16.655 -8.950 1.00 96.38 353 TYR A C 1
ATOM 2790 O O . TYR A 1 353 ? 3.920 -16.736 -10.170 1.00 96.38 353 TYR A O 1
ATOM 2798 N N . ALA A 1 354 ? 5.015 -17.246 -8.289 1.00 91.56 354 ALA A N 1
ATOM 2799 C CA . ALA A 1 354 ? 6.180 -17.842 -8.958 1.00 91.56 354 ALA A CA 1
ATOM 2800 C C . ALA A 1 354 ? 5.853 -18.945 -9.991 1.00 91.56 354 ALA A C 1
ATOM 2802 O O . ALA A 1 354 ? 6.604 -19.114 -10.945 1.00 91.56 354 ALA A O 1
ATOM 2803 N N . ASN A 1 355 ? 4.733 -19.661 -9.827 1.00 82.38 355 ASN A N 1
ATOM 2804 C CA . ASN A 1 355 ? 4.332 -20.785 -10.689 1.00 82.38 355 ASN A CA 1
ATOM 2805 C C . ASN A 1 355 ? 3.118 -20.474 -11.587 1.00 82.38 355 ASN A C 1
ATOM 2807 O O . ASN A 1 355 ? 2.508 -21.397 -12.127 1.00 82.38 355 ASN A O 1
ATOM 2811 N N . SER A 1 356 ? 2.720 -19.202 -11.680 1.00 73.62 356 SER A N 1
ATOM 2812 C CA . SER A 1 356 ? 1.481 -18.771 -12.350 1.00 73.62 356 SER A CA 1
ATOM 2813 C C . SER A 1 356 ? 1.691 -18.164 -13.725 1.00 73.62 356 SER A C 1
ATOM 2815 O O . SER A 1 356 ? 2.765 -17.555 -13.955 1.00 73.62 356 SER A O 1
#

Sequence (356 aa):
MNIYFVAPDDELHVVLARIRSAVGVHPTLRRITLCAIHEYVVWEGRGGIVQIIPDAPPPMASDVILVFGDAERPEIDAVSRVFVVDGLKFLKAIGRGGRPGGDYLRSLVRSGPVEECFVSYSRAYKAPEAILPPERFFINSFPKSGTIWLMAMVGEALGISTDKHLYLVHGADVEVAYHSVSLIGGVALVRDLRDVVISWYHEALRNDHQSGFKMSRYPDVSSFYYGYFLGRVEGNPQYHFGDLARWINYLSARAIPIVRYEDMIQDAAGTLQWLFSFWRIGVDEAAVERAVSRTSLSEINHSYGQTDTYIGDRLRAGHARAGTAGGWKAELSQDVVDDIGNRFRSFQERFGYANS

Secondary structure (DSSP, 8-state):
--EEEE--GGGHHHHHHHHHHHH-S---EEEEPTT--EEEEEEEGGGTEEEEES-PPPPPTT-EEEE-TTPPPP---GGG--EEEEHHHHHHHHHT--SS-HHHHHHHHH--SGGGHHHHHTSPPB-GGG--TT-EEEEEE-TTSSHHHHHHHHHHHHT--HHHHEEEEEGGGHHHHTTSTTEEEEEEEE--HHHHHHHHHHHHHHHHHHTT-SS-SSSSHHHHIIIIIHHHHHT-GGGGGG-HHHHHHHHHHTT--EEEHHHHHH-HHHHHHHHHHHTTB---HHHHHHHHHHTSTTTHHHHHTTSSSHHHHHHHTT--S---SSGGGGTS-HHHHHHHHHHTHHHHHHTT-TT-

Radius of gyration: 24.31 Å; chains: 1; bounding box: 59×52×70 Å

pLDDT: mean 82.49, std 16.28, range [38.09, 98.56]